Protein 5E7H (pdb70)

Structure (mmCIF, N/CA/C/O backbone):
data_5E7H
#
_entry.id   5E7H
#
_cell.length_a   87.090
_cell.length_b   87.090
_cell.length_c   201.560
_cell.angle_alpha   90.00
_cell.angle_beta   90.00
_cell.angle_gamma   120.00
#
_symmetry.space_group_name_H-M   'P 61 2 2'
#
loop_
_entity.id
_entity.type
_entity.pdbx_description
1 polymer 'IPT/TIG domain-containing protein BACOVA_02650'
2 non-polymer 'FORMIC ACID'
3 non-polymer 'ACETATE ION'
4 non-polymer 'SODIUM ION'
5 water water
#
loop_
_atom_site.group_PDB
_atom_site.id
_atom_site.type_symbol
_atom_site.label_atom_id
_atom_site.label_alt_id
_atom_site.label_comp_id
_atom_site.label_asym_id
_atom_site.label_entity_id
_atom_site.label_seq_id
_atom_site.pdbx_PDB_ins_code
_atom_site.Cartn_x
_atom_site.Cartn_y
_atom_site.Cartn_z
_atom_site.occupancy
_atom_site.B_iso_or_equiv
_atom_site.auth_seq_id
_atom_site.auth_comp_id
_atom_site.auth_asym_id
_atom_site.auth_atom_id
_atom_site.pdbx_PDB_model_num
ATOM 1 N N . PRO A 1 1 ? -19.390 21.894 -26.948 1.00 57.25 230 PRO A N 1
ATOM 2 C CA . PRO A 1 1 ? -18.584 21.728 -25.731 1.00 54.11 230 PRO A CA 1
ATOM 3 C C . PRO A 1 1 ? -18.165 23.069 -25.131 1.00 46.45 230 PRO A C 1
ATOM 4 O O . PRO A 1 1 ? -17.322 23.760 -25.700 1.00 41.85 230 PRO A O 1
ATOM 15 N N . LYS A 1 2 ? -18.766 23.412 -23.993 1.00 46.25 231 LYS A N 1
ATOM 16 C CA . LYS A 1 2 ? -18.534 24.680 -23.307 1.00 48.38 231 LYS A CA 1
ATOM 17 C C . LYS A 1 2 ? -17.089 24.828 -22.841 1.00 39.60 231 LYS A C 1
ATOM 18 O O . LYS A 1 2 ? -16.461 23.843 -22.458 1.00 41.59 231 LYS A O 1
ATOM 37 N N . PRO A 1 3 ? -16.554 26.058 -22.869 1.00 32.53 232 PRO A N 1
ATOM 38 C CA . PRO A 1 3 ? -15.262 26.245 -22.200 1.00 30.02 232 PRO A CA 1
ATOM 39 C C . PRO A 1 3 ? -15.389 26.084 -20.691 1.00 33.62 232 PRO A C 1
ATOM 40 O O . PRO A 1 3 ? -16.446 26.364 -20.129 1.00 35.43 232 PRO A O 1
ATOM 51 N N . VAL A 1 4 ? -14.306 25.640 -20.061 1.00 32.38 233 VAL A N 1
ATOM 52 C CA . VAL A 1 4 ? -14.253 25.411 -18.629 1.00 33.58 233 VAL A CA 1
ATOM 53 C C . VAL A 1 4 ? -12.970 26.043 -18.108 1.00 25.16 233 VAL A C 1
ATOM 54 O O . VAL A 1 4 ? -11.951 25.982 -18.780 1.00 31.88 233 VAL A O 1
ATOM 67 N N . VAL A 1 5 ? -13.025 26.651 -16.925 1.00 25.44 234 VAL A N 1
ATOM 68 C CA . VAL A 1 5 ? -11.831 27.191 -16.278 1.00 25.40 234 VAL A CA 1
ATOM 69 C C . VAL A 1 5 ? -11.511 26.381 -15.033 1.00 28.87 234 VAL A C 1
ATOM 70 O O . VAL A 1 5 ? -12.354 26.267 -14.146 1.00 33.77 234 VAL A O 1
ATOM 83 N N A THR A 1 6 ? -10.305 25.818 -14.997 0.46 26.51 235 THR A N 1
ATOM 84 N N B THR A 1 6 ? -10.307 25.820 -14.952 0.54 27.89 235 THR A N 1
ATOM 85 C CA A THR A 1 6 ? -9.834 25.020 -13.866 0.46 28.58 235 THR A CA 1
ATOM 86 C CA B THR A 1 6 ? -9.930 25.039 -13.771 0.54 27.26 235 THR A CA 1
ATOM 87 C C A THR A 1 6 ? -9.082 25.873 -12.844 0.46 29.65 235 THR A C 1
ATOM 88 C C B THR A 1 6 ? -8.987 25.789 -12.823 0.54 28.86 235 THR A C 1
ATOM 89 O O A THR A 1 6 ? -9.319 25.769 -11.641 0.46 28.71 235 THR A O 1
ATOM 90 O O B THR A 1 6 ? -8.987 25.517 -11.626 0.54 28.28 235 THR A O 1
ATOM 111 N N . ALA A 1 7 ? -8.188 26.725 -13.333 1.00 26.71 236 ALA A N 1
ATOM 112 C CA . ALA A 1 7 ? -7.310 27.511 -12.470 1.00 22.87 236 ALA A CA 1
ATOM 113 C C . ALA A 1 7 ? -6.843 28.788 -13.168 1.00 20.72 236 ALA A C 1
ATOM 114 O O . ALA A 1 7 ? -6.777 28.842 -14.394 1.00 23.12 236 ALA A O 1
ATOM 121 N N . VAL A 1 8 ? -6.558 29.809 -12.372 1.00 20.19 237 VAL A N 1
ATOM 122 C CA . VAL A 1 8 ? -5.964 31.053 -12.848 1.00 19.18 237 VAL A CA 1
ATOM 123 C C . VAL A 1 8 ? -4.675 31.268 -12.061 1.00 19.08 237 VAL A C 1
ATOM 124 O O . VAL A 1 8 ? -4.624 31.008 -10.857 1.00 19.16 237 VAL A O 1
ATOM 137 N N . SER A 1 9 ? -3.628 31.730 -12.744 1.00 16.77 238 SER A N 1
ATOM 138 C CA . SER A 1 9 ? -2.299 31.815 -12.145 1.00 15.97 238 SER A CA 1
ATOM 139 C 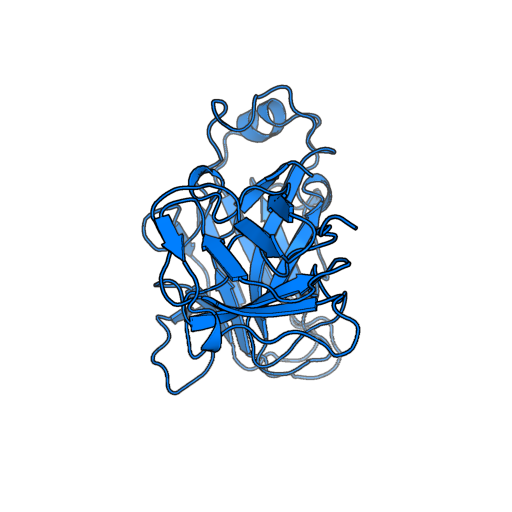C . SER A 1 9 ? -2.236 32.710 -10.910 1.00 16.18 238 SER A C 1
ATOM 140 O O . SER A 1 9 ? -1.474 32.435 -9.958 1.00 16.22 238 SER A O 1
ATOM 148 N N . SER A 1 10 ? -3.033 33.775 -10.882 1.00 15.52 239 SER A N 1
ATOM 149 C CA . SER A 1 10 ? -3.072 34.675 -9.736 1.00 14.89 239 SER A CA 1
ATOM 150 C C . SER A 1 10 ? -4.391 35.429 -9.692 1.00 16.09 239 SER A C 1
ATOM 151 O O . SER A 1 10 ? -5.007 35.632 -10.738 1.00 17.92 239 SER A O 1
ATOM 159 N N . THR A 1 11 ? -4.818 35.812 -8.495 1.00 16.51 240 THR A N 1
ATOM 160 C CA . THR A 1 11 ? -5.962 36.720 -8.342 1.00 16.06 240 THR A CA 1
ATOM 161 C C . THR A 1 11 ? -5.543 38.188 -8.465 1.00 15.57 240 THR A C 1
ATOM 162 O O . THR A 1 11 ? -6.392 39.057 -8.575 1.00 16.36 240 THR A O 1
ATOM 173 N N . MET A 1 12 ? -4.243 38.488 -8.444 1.00 14.12 241 MET A N 1
ATOM 174 C CA . MET A 1 12 ? -3.804 39.882 -8.529 1.00 14.72 241 MET A CA 1
ATOM 175 C C . MET A 1 12 ? -2.450 39.949 -9.220 1.00 15.11 241 MET A C 1
ATOM 176 O O . MET A 1 12 ? -1.462 40.410 -8.648 1.00 17.16 241 MET A O 1
ATOM 190 N N . PRO A 1 13 ? -2.418 39.498 -10.472 1.00 13.99 242 PRO A N 1
ATOM 191 C CA . PRO A 1 13 ? -1.159 39.547 -11.224 1.00 15.14 242 PRO A CA 1
ATOM 192 C C . PRO A 1 13 ? -0.699 40.971 -11.420 1.00 16.94 242 PRO A C 1
ATOM 193 O O . PRO A 1 13 ? -1.496 41.876 -11.658 1.00 16.71 242 PRO A O 1
ATOM 204 N N . VAL A 1 14 ? 0.615 41.162 -11.334 1.00 16.20 243 VAL A N 1
ATOM 205 C CA . VAL A 1 14 ? 1.213 42.469 -11.583 1.00 16.37 243 VAL A CA 1
ATOM 206 C C . VAL A 1 14 ? 0.955 42.936 -13.016 1.00 15.64 243 VAL A C 1
ATOM 207 O O . VAL A 1 14 ? 1.033 42.152 -13.983 1.00 16.08 243 VAL A O 1
ATOM 220 N N . VAL A 1 15 ? 0.647 44.223 -13.186 1.00 16.43 244 VAL A N 1
ATOM 221 C CA . VAL A 1 15 ? 0.476 44.773 -14.514 1.00 16.82 244 VAL A CA 1
ATOM 222 C C . VAL A 1 15 ? 1.780 44.621 -15.320 1.00 16.64 244 VAL A C 1
ATOM 223 O O . VAL A 1 15 ? 2.861 44.982 -14.848 1.00 18.27 244 VAL A O 1
ATOM 236 N N . GLY A 1 16 ? 1.677 44.051 -16.510 1.00 15.79 245 GLY A N 1
ATOM 237 C CA . GLY A 1 16 ? 2.849 43.812 -17.334 1.00 16.12 245 GLY A CA 1
ATOM 238 C C . GLY A 1 16 ? 3.387 42.406 -17.212 1.00 15.91 245 GLY A C 1
ATOM 239 O O . GLY A 1 16 ? 4.367 42.066 -17.870 1.00 17.07 245 GLY A O 1
ATOM 243 N N . SER A 1 17 ? 2.768 41.596 -16.364 1.00 17.52 246 SER A N 1
ATOM 244 C CA . SER A 1 17 ? 3.169 40.203 -16.191 1.00 15.51 246 SER A CA 1
ATOM 245 C C . SER A 1 17 ? 2.168 39.277 -16.870 1.00 17.97 246 SER A C 1
ATOM 246 O O . SER A 1 17 ? 1.088 39.700 -17.300 1.00 17.92 246 SER A O 1
ATOM 254 N N . THR A 1 18 ? 2.550 38.008 -17.006 1.00 16.98 247 THR A N 1
ATOM 255 C CA . THR A 1 18 ? 1.743 37.030 -17.727 1.00 17.41 247 THR A CA 1
ATOM 256 C C . THR A 1 18 ? 0.699 36.425 -16.808 1.00 18.38 247 THR A C 1
ATOM 257 O O . THR A 1 18 ? 1.002 36.035 -15.676 1.00 20.03 247 THR A O 1
ATOM 268 N N . VAL A 1 19 ? -0.520 36.370 -17.313 1.00 16.75 248 VAL A N 1
ATOM 269 C CA . VAL A 1 19 ? -1.635 35.678 -16.674 1.00 17.41 248 VAL A CA 1
ATOM 270 C C . VAL A 1 19 ? -1.868 34.393 -17.442 1.00 18.39 248 VAL A C 1
ATOM 271 O O . VAL A 1 19 ? -1.922 34.418 -18.662 1.00 20.00 248 VAL A O 1
ATOM 284 N N . THR A 1 20 ? -1.996 33.283 -16.721 1.00 16.73 249 THR A N 1
ATOM 285 C CA . THR A 1 20 ? -2.228 31.985 -17.344 1.00 17.52 249 THR A CA 1
ATOM 286 C C . THR A 1 20 ? -3.507 31.396 -16.781 1.00 18.41 249 THR A C 1
ATOM 287 O O . THR A 1 20 ? -3.729 31.442 -15.578 1.00 20.12 249 THR A O 1
ATOM 298 N N . ILE A 1 21 ? -4.346 30.879 -17.664 1.00 19.79 250 ILE A N 1
ATOM 299 C CA . ILE A 1 21 ? -5.613 30.261 -17.291 1.00 20.23 250 ILE A CA 1
ATOM 300 C C . ILE A 1 21 ? -5.623 28.845 -17.826 1.00 21.91 250 ILE A C 1
ATOM 301 O O . ILE A 1 21 ? -5.439 28.637 -19.001 1.00 23.79 250 ILE A O 1
ATOM 317 N N . THR A 1 22 ? -5.838 27.871 -16.948 1.00 22.16 251 THR A N 1
ATOM 318 C CA . THR A 1 22 ? -5.967 26.482 -17.395 1.00 23.86 251 THR A CA 1
ATOM 319 C C . THR A 1 22 ? -7.431 26.066 -17.398 1.00 24.27 251 THR A C 1
ATOM 320 O O . THR A 1 22 ? -8.250 26.595 -16.643 1.00 25.94 251 THR A O 1
ATOM 331 N N . GLY A 1 23 ? -7.757 25.104 -18.242 1.00 27.59 252 GLY A N 1
ATOM 332 C CA . GLY A 1 23 ? -9.128 24.666 -18.359 1.00 30.96 252 GLY A CA 1
ATOM 333 C C . GLY A 1 23 ? -9.279 23.720 -19.514 1.00 31.04 252 GLY A C 1
ATOM 334 O O . GLY A 1 23 ? -8.365 22.967 -19.830 1.00 32.83 252 GLY A O 1
ATOM 338 N N . GLN A 1 24 ? -10.435 23.782 -20.157 1.00 29.39 253 GLN A N 1
ATOM 339 C CA . GLN A 1 24 ? -10.735 22.876 -21.252 1.00 29.53 253 GLN A CA 1
ATOM 340 C C . GLN A 1 24 ? -11.560 23.580 -22.312 1.00 31.48 253 GLN A C 1
ATOM 341 O O . GLN A 1 24 ? -12.342 24.476 -22.001 1.00 31.94 253 GLN A O 1
ATOM 355 N N . ASN A 1 25 ? -11.378 23.148 -23.559 1.00 33.49 254 ASN A N 1
ATOM 356 C CA . ASN A 1 25 ? -12.191 23.605 -24.687 1.00 35.47 254 ASN A CA 1
ATOM 357 C C . ASN A 1 25 ? -12.031 25.089 -25.008 1.00 36.99 254 ASN A C 1
ATOM 358 O O . ASN A 1 25 ? -13.005 25.750 -25.371 1.00 33.77 254 ASN A O 1
ATOM 369 N N . PHE A 1 26 ? -10.812 25.606 -24.861 1.00 35.19 255 PHE A N 1
ATOM 370 C CA . PHE A 1 26 ? -10.511 26.980 -25.241 1.00 35.19 255 PHE A CA 1
ATOM 371 C C . PHE A 1 26 ? -10.319 27.032 -26.764 1.00 34.95 255 PHE A C 1
ATOM 372 O O . PHE A 1 26 ? -9.244 27.348 -27.274 1.00 38.33 255 PHE A O 1
ATOM 389 N N . ILE A 1 27 ? -11.392 26.711 -27.474 1.00 35.10 256 ILE A N 1
ATOM 390 C CA . ILE A 1 27 ? -11.360 26.567 -28.930 1.00 35.66 256 ILE A CA 1
ATOM 391 C C . ILE A 1 27 ? -11.857 27.846 -29.592 1.00 34.17 256 ILE A C 1
ATOM 392 O O . ILE A 1 27 ? -12.978 28.284 -29.350 1.00 42.11 256 ILE A O 1
ATOM 408 N N . GLU A 1 28 ? -11.009 28.437 -30.428 1.00 34.15 257 GLU A N 1
ATOM 409 C CA . GLU A 1 28 ? -11.324 29.687 -31.117 1.00 39.23 257 GLU A CA 1
ATOM 410 C C . GLU A 1 28 ? -11.796 30.737 -30.123 1.00 37.85 257 GLU A C 1
ATOM 411 O O . GLU A 1 28 ? -12.911 31.243 -30.215 1.00 36.50 257 GLU A O 1
ATOM 423 N N . VAL A 1 29 ? -10.930 31.054 -29.167 1.00 35.52 258 VAL A N 1
ATOM 424 C CA . VAL A 1 29 ? -11.226 32.079 -28.175 1.00 30.05 258 VAL A CA 1
ATOM 425 C C . VAL A 1 29 ? -11.442 33.402 -28.889 1.00 37.73 258 VAL A C 1
ATOM 426 O O . VAL A 1 29 ? -10.580 33.851 -29.646 1.00 36.76 258 VAL A O 1
ATOM 439 N N . SER A 1 30 ? -12.605 34.003 -28.667 1.00 33.38 259 SER A N 1
ATOM 440 C CA . SER A 1 30 ? -12.990 35.216 -29.377 1.00 38.91 259 SER A CA 1
ATOM 441 C C . SER A 1 30 ? -13.031 36.422 -28.452 1.00 36.15 259 SER A C 1
ATOM 442 O O . SER A 1 30 ? -13.113 37.557 -28.906 1.00 35.85 259 SER A O 1
ATOM 450 N N . ARG A 1 31 ? -12.960 36.183 -27.147 1.00 30.47 260 ARG A N 1
ATOM 451 C CA . ARG A 1 31 ? -12.969 37.283 -26.203 1.00 29.24 260 ARG A CA 1
ATOM 452 C C . ARG A 1 31 ? -12.454 36.839 -24.851 1.00 26.78 260 ARG A C 1
ATOM 453 O O . ARG A 1 31 ? -12.818 35.771 -24.376 1.00 28.90 260 ARG A O 1
ATOM 474 N N . VAL A 1 32 ? -11.607 37.668 -24.251 1.00 25.83 261 VAL A N 1
ATOM 475 C CA . VAL A 1 32 ? -11.259 37.534 -22.838 1.00 25.44 261 VAL A CA 1
ATOM 476 C C . VAL A 1 32 ? -11.491 38.889 -22.176 1.00 28.48 261 VAL A C 1
ATOM 477 O O . VAL A 1 32 ? -10.780 39.858 -22.455 1.00 27.98 261 VAL A O 1
ATOM 490 N N . ASN A 1 33 ? -12.510 38.953 -21.320 1.00 25.22 262 ASN A N 1
ATOM 491 C CA . ASN A 1 33 ? -12.883 40.193 -20.656 1.00 23.10 262 ASN A CA 1
ATOM 492 C C . ASN A 1 33 ? -12.408 40.189 -19.216 1.00 23.86 262 ASN A C 1
ATOM 493 O O . ASN A 1 33 ? -12.619 39.222 -18.494 1.00 21.92 262 ASN A O 1
ATOM 504 N N . ILE A 1 34 ? -11.759 41.278 -18.821 1.00 20.19 263 ILE A N 1
ATOM 505 C CA . ILE A 1 34 ? -11.263 41.462 -17.473 1.00 18.57 263 ILE A CA 1
ATOM 506 C C . ILE A 1 34 ? -12.176 42.355 -16.641 1.00 19.94 263 ILE A C 1
ATOM 507 O O . ILE A 1 34 ? -12.245 43.566 -16.871 1.00 19.50 263 ILE A O 1
ATOM 523 N N . ASN A 1 35 ? -12.927 41.730 -15.731 1.00 19.76 264 ASN A N 1
ATOM 524 C CA . ASN A 1 35 ? -13.724 42.423 -14.714 1.00 20.02 264 ASN A CA 1
ATOM 525 C C . ASN A 1 35 ? -14.735 43.402 -15.284 1.00 21.07 264 ASN A C 1
ATOM 526 O O . ASN A 1 35 ? -15.118 44.351 -14.606 1.00 21.82 264 ASN A O 1
ATOM 537 N N . GLY A 1 36 ? -15.195 43.123 -16.504 1.00 21.08 265 GLY A N 1
ATOM 538 C CA . GLY A 1 36 ? -16.117 43.984 -17.241 1.00 24.30 265 GLY A CA 1
ATOM 539 C C . GLY A 1 36 ? -15.594 45.414 -17.445 1.00 30.20 265 GLY A C 1
ATOM 540 O O . GLY A 1 36 ? -16.374 46.358 -17.610 1.00 30.44 265 GLY A O 1
ATOM 543 N N . GLU A 1 37 ? -14.273 45.560 -17.489 1.00 22.92 266 GLU A N 1
ATOM 544 C CA . GLU A 1 37 ? -13.653 46.869 -17.701 1.00 24.00 266 GLU A CA 1
ATOM 545 C C . GLU A 1 37 ? -12.922 46.982 -19.027 1.00 24.52 266 GLU A C 1
ATOM 546 O O . GLU A 1 37 ? -12.976 48.026 -19.668 1.00 27.30 266 GLU A O 1
ATOM 558 N N . PHE A 1 38 ? -12.229 45.924 -19.424 1.00 21.13 267 PHE A N 1
ATOM 559 C CA . PHE A 1 38 ? -11.523 45.927 -20.709 1.00 22.45 267 PHE A CA 1
ATOM 560 C C . PHE A 1 38 ? -11.319 44.511 -21.227 1.00 24.48 267 PHE A C 1
ATOM 561 O O . PHE A 1 38 ? -11.338 43.561 -20.451 1.00 23.48 267 PHE A O 1
ATOM 578 N N . ASP A 1 39 ? -11.092 44.393 -22.538 1.00 26.72 268 ASP A N 1
ATOM 579 C CA . ASP A 1 39 ? -10.845 43.110 -23.199 1.00 25.48 268 ASP A CA 1
ATOM 580 C C . ASP A 1 39 ? -9.363 42.961 -23.509 1.00 31.07 268 ASP A C 1
ATOM 581 O O . ASP A 1 39 ? -8.662 43.952 -23.731 1.00 34.16 268 ASP A O 1
ATOM 590 N N . ILE A 1 40 ? -8.896 41.720 -23.541 1.00 24.32 269 ILE A N 1
ATOM 591 C CA . ILE A 1 40 ? -7.568 41.409 -24.049 1.00 26.84 269 ILE A CA 1
ATOM 592 C C . ILE A 1 40 ? -7.683 41.243 -25.563 1.00 27.42 269 ILE A C 1
ATOM 593 O O . ILE A 1 40 ? -8.497 40.451 -26.020 1.00 33.11 269 ILE A O 1
ATOM 609 N N . PRO A 1 41 ? -6.890 41.999 -26.343 1.00 36.02 270 PRO A N 1
ATOM 610 C CA . PRO A 1 41 ? -6.884 41.810 -27.801 1.00 45.51 270 PRO A CA 1
ATOM 611 C C . PRO A 1 41 ? -6.684 40.342 -28.172 1.00 29.89 270 PRO A C 1
ATOM 612 O O . PRO A 1 41 ? -5.737 39.744 -27.668 1.00 30.43 270 PRO A O 1
ATOM 623 N N . VAL A 1 42 ? -7.541 39.786 -29.024 1.00 34.94 271 VAL A N 1
ATOM 624 C CA . VAL A 1 42 ? -7.481 38.360 -29.335 1.00 41.60 271 VAL A CA 1
ATOM 625 C C . VAL A 1 42 ? -6.110 37.986 -29.882 1.00 37.07 271 VAL A C 1
ATOM 626 O O . VAL A 1 42 ? -5.593 36.905 -29.606 1.00 33.84 271 VAL A O 1
ATOM 639 N N . GLY A 1 43 ? -5.509 38.902 -30.630 1.00 38.79 272 GLY A N 1
ATOM 640 C CA . GLY A 1 43 ? -4.186 38.684 -31.177 1.00 40.50 272 GLY A CA 1
ATOM 641 C C . GLY A 1 43 ? -3.084 38.565 -30.142 1.00 32.88 272 GLY A C 1
ATOM 642 O O . GLY A 1 43 ? -1.993 38.088 -30.450 1.00 34.24 272 GLY A O 1
ATOM 646 N N . ASP A 1 44 ? -3.364 38.991 -28.907 1.00 29.13 273 ASP A N 1
ATOM 647 C CA . ASP A 1 44 ? -2.384 38.945 -27.827 1.00 26.24 273 ASP A CA 1
ATOM 648 C C . ASP A 1 44 ? -2.648 37.778 -26.871 1.00 26.65 273 ASP A C 1
ATOM 649 O O . ASP A 1 44 ? -1.997 37.652 -25.841 1.00 29.99 273 ASP A O 1
ATOM 658 N N . ILE A 1 45 ? -3.610 36.936 -27.224 1.00 27.04 274 ILE A N 1
ATOM 659 C CA . ILE A 1 45 ? -3.907 35.744 -26.434 1.00 26.45 274 ILE A CA 1
ATOM 660 C C . ILE A 1 45 ? -3.225 34.545 -27.063 1.00 30.30 274 ILE A C 1
ATOM 661 O O . ILE A 1 45 ? -3.372 34.310 -28.263 1.00 32.79 274 ILE A O 1
ATOM 677 N N . THR A 1 46 ? -2.492 33.787 -26.255 1.00 26.10 275 THR A N 1
ATOM 678 C CA . THR A 1 46 ? -1.843 32.563 -26.722 1.00 28.75 275 THR A CA 1
ATOM 679 C C . THR A 1 46 ? -2.621 31.360 -26.217 1.00 34.95 275 THR A C 1
ATOM 680 O O . THR A 1 46 ? -2.912 31.277 -25.030 1.00 31.44 275 THR A O 1
ATOM 691 N N . THR A 1 47 ? -2.967 30.442 -27.120 1.00 34.79 276 THR A N 1
ATOM 692 C CA . THR A 1 47 ? -3.692 29.230 -26.758 1.00 40.89 276 THR A CA 1
ATOM 693 C C . THR A 1 47 ? -2.852 27.986 -27.033 1.00 44.01 276 THR A C 1
ATOM 694 O O . THR A 1 47 ? -2.230 27.872 -28.088 1.00 43.97 276 THR A O 1
ATOM 705 N N . SER A 1 48 ? -2.834 27.059 -26.078 1.00 39.31 277 SER A N 1
ATOM 706 C CA . SER A 1 48 ? -2.056 25.833 -26.221 1.00 43.60 277 SER A CA 1
ATOM 707 C C . SER A 1 48 ? -2.648 24.926 -27.299 1.00 40.83 277 SER A C 1
ATOM 708 O O . SER A 1 48 ? -3.824 25.053 -27.655 1.00 35.61 277 SER A O 1
ATOM 716 N N . ASN A 1 49 ? -1.822 24.003 -27.794 1.00 49.74 278 ASN A N 1
ATOM 717 C CA . ASN A 1 49 ? -2.211 23.071 -28.853 1.00 60.61 278 ASN A CA 1
ATOM 718 C C . ASN A 1 49 ? -3.503 22.319 -28.566 1.00 57.11 278 ASN A C 1
ATOM 719 O O . ASN A 1 49 ? -4.300 22.058 -29.472 1.00 56.85 278 ASN A O 1
ATOM 730 N N . THR A 1 50 ? -3.688 21.960 -27.301 1.00 47.22 279 THR A N 1
ATOM 731 C CA . THR A 1 50 ? -4.800 21.118 -26.879 1.00 49.14 279 THR A CA 1
ATOM 732 C C . THR A 1 50 ? -5.964 21.921 -26.288 1.00 45.58 279 THR A C 1
ATOM 733 O O . THR A 1 50 ? -6.900 21.349 -25.733 1.00 41.02 279 THR A O 1
ATOM 744 N N . PHE A 1 51 ? -5.897 23.244 -26.410 1.00 36.94 280 PHE A N 1
ATOM 745 C CA . PHE A 1 51 ? -6.995 24.123 -26.011 1.00 36.55 280 PHE A CA 1
ATOM 746 C C . PHE A 1 51 ? -7.292 24.051 -24.519 1.00 39.25 280 PHE A C 1
ATOM 747 O O . PHE A 1 51 ? -8.425 24.294 -24.102 1.00 43.62 280 PHE A O 1
ATOM 764 N N . ASP A 1 52 ? -6.280 23.726 -23.723 1.00 35.84 281 ASP A N 1
ATOM 765 C CA . ASP A 1 52 ? -6.459 23.590 -22.279 1.00 32.16 281 ASP A CA 1
ATOM 766 C C . ASP A 1 52 ? -5.759 24.695 -21.492 1.00 29.92 281 ASP A C 1
ATOM 767 O O . ASP A 1 52 ? -5.720 24.657 -20.272 1.00 30.88 281 ASP A O 1
ATOM 776 N N . GLU A 1 53 ? -5.210 25.677 -22.196 1.00 28.44 282 GLU A N 1
ATOM 777 C CA . GLU A 1 53 ? -4.536 26.781 -21.535 1.00 29.88 282 GLU A CA 1
ATOM 778 C C . GLU A 1 53 ? -4.529 28.025 -22.411 1.00 27.50 282 GLU A C 1
ATOM 779 O O . GLU A 1 53 ? -4.351 27.941 -23.624 1.00 30.80 282 GLU A O 1
ATOM 791 N N . ILE A 1 54 ? -4.749 29.181 -21.793 1.00 25.97 283 ILE A N 1
ATOM 792 C CA . ILE A 1 54 ? -4.502 30.433 -22.481 1.00 28.30 283 ILE A CA 1
ATOM 793 C C . ILE A 1 54 ? -3.653 31.330 -21.590 1.00 23.69 283 ILE A C 1
ATOM 794 O O . ILE A 1 54 ? -3.653 31.221 -20.349 1.00 24.31 283 ILE A O 1
ATOM 810 N N . SER A 1 55 ? -2.899 32.209 -22.236 1.00 23.60 284 SER A N 1
ATOM 811 C CA . SER A 1 55 ? -2.120 33.190 -21.505 1.00 19.28 284 SER A CA 1
ATOM 812 C C . SER A 1 55 ? -2.045 34.509 -22.244 1.00 20.67 284 SER A C 1
ATOM 813 O O . SER A 1 55 ? -2.228 34.569 -23.452 1.00 22.73 284 SER A O 1
ATOM 821 N N . PHE A 1 56 ? -1.771 35.562 -21.483 1.00 21.01 285 PHE A N 1
ATOM 822 C CA . PHE A 1 56 ? -1.684 36.912 -22.020 1.00 21.67 285 PHE A CA 1
ATOM 823 C C . PHE A 1 56 ? -1.040 37.786 -20.973 1.00 18.42 285 PHE A C 1
ATOM 824 O O . PHE A 1 56 ? -1.076 37.469 -19.780 1.00 18.46 285 PHE A O 1
ATOM 841 N N . VAL A 1 57 ? -0.476 38.899 -21.421 1.00 18.28 286 VAL A N 1
ATOM 842 C CA . VAL A 1 57 ? 0.065 39.893 -20.526 1.00 15.72 286 VAL A CA 1
ATOM 843 C C . VAL A 1 57 ? -1.048 40.830 -20.050 1.00 17.19 286 VAL A C 1
ATOM 844 O O . VAL A 1 57 ? -1.839 41.291 -20.885 1.00 20.08 286 VAL A O 1
ATOM 857 N N . LEU A 1 58 ? -1.118 41.098 -18.743 1.00 17.26 287 LEU A N 1
ATOM 858 C CA . LEU A 1 58 ? -2.121 42.012 -18.192 1.00 16.56 287 LEU A CA 1
ATOM 859 C C . LEU A 1 58 ? -1.727 43.457 -18.586 1.00 18.81 287 LEU A C 1
ATOM 860 O O . LEU A 1 58 ? -0.694 43.944 -18.131 1.00 19.34 287 LEU A O 1
ATOM 876 N N . PRO A 1 59 ? -2.531 44.138 -19.418 1.00 16.99 288 PRO A N 1
ATOM 877 C CA . PRO A 1 59 ? -2.072 45.434 -19.934 1.00 21.31 288 PRO A CA 1
ATOM 878 C C . PRO A 1 59 ? -2.287 46.628 -18.999 1.00 27.53 288 PRO A C 1
ATOM 879 O O . PRO A 1 59 ? -1.633 47.665 -19.167 1.00 29.41 288 PRO A O 1
ATOM 890 N N . GLN A 1 60 ? -3.185 46.483 -18.033 1.00 20.28 289 GLN A N 1
ATOM 891 C CA . GLN A 1 60 ? -3.519 47.557 -17.105 1.00 20.14 289 GLN A CA 1
ATOM 892 C C . GLN A 1 60 ? -4.237 46.924 -15.918 1.00 18.83 289 GLN A C 1
ATOM 893 O O . GLN A 1 60 ? -4.713 45.796 -16.031 1.00 17.92 289 GLN A O 1
ATOM 907 N N . ALA A 1 61 ? -4.288 47.632 -14.793 1.00 18.62 290 ALA A N 1
ATOM 908 C CA . ALA A 1 61 ? -4.986 47.135 -13.600 1.00 18.02 290 ALA A CA 1
ATOM 909 C C . ALA A 1 61 ? -6.478 47.423 -13.681 1.00 18.45 290 ALA A C 1
ATOM 910 O O . ALA A 1 61 ? -6.876 48.549 -13.952 1.00 21.60 290 ALA A O 1
ATOM 917 N N . PRO A 1 62 ? -7.315 46.412 -13.412 1.00 17.39 291 PRO A N 1
ATOM 918 C CA . PRO A 1 62 ? -8.721 46.709 -13.108 1.00 20.22 291 PRO A CA 1
ATOM 919 C C . PRO A 1 62 ? -8.849 47.687 -11.941 1.00 17.19 291 PRO A C 1
ATOM 920 O O . PRO A 1 62 ? -8.056 47.607 -11.009 1.00 19.48 291 PRO A O 1
ATOM 931 N N . THR A 1 63 ? -9.853 48.564 -11.988 1.00 21.08 292 THR A N 1
ATOM 932 C CA . THR A 1 63 ? -10.096 49.520 -10.920 1.00 22.83 292 THR A CA 1
ATOM 933 C C . THR A 1 63 ? -11.040 48.941 -9.867 1.00 19.96 292 THR A C 1
ATOM 934 O O . THR A 1 63 ? -11.148 49.497 -8.777 1.00 21.72 292 THR A O 1
ATOM 945 N N . GLN A 1 64 ? -11.701 47.825 -10.188 1.00 17.53 293 GLN A N 1
ATOM 946 C CA . GLN A 1 64 ? -12.649 47.169 -9.280 1.00 17.39 293 GLN A CA 1
ATOM 947 C C . GLN A 1 64 ? -12.455 45.672 -9.363 1.00 20.39 293 GLN A C 1
ATOM 948 O O . GLN A 1 64 ? -11.913 45.163 -10.347 1.00 18.29 293 GLN A O 1
ATOM 962 N N . SER A 1 65 ? -12.905 44.964 -8.336 1.00 16.53 294 SER A N 1
ATOM 963 C CA . SER A 1 65 ? -12.937 43.515 -8.357 1.00 15.42 294 SER A CA 1
ATOM 964 C C . SER A 1 65 ? -13.956 43.027 -9.401 1.00 15.27 294 SER A C 1
ATOM 965 O O . SER A 1 65 ? -14.787 43.782 -9.887 1.00 18.34 294 SER A O 1
ATOM 973 N N . GLY A 1 66 ? -13.858 41.752 -9.760 1.00 15.40 295 GLY A N 1
ATOM 974 C CA . GLY A 1 66 ? -14.714 41.181 -10.785 1.00 16.44 295 GLY A CA 1
ATOM 975 C C . GLY A 1 66 ? -14.261 39.782 -11.132 1.00 15.71 295 GLY A C 1
ATOM 976 O O . GLY A 1 66 ? -13.629 39.113 -10.321 1.00 16.61 295 GLY A O 1
ATOM 980 N N . HIS A 1 67 ? -14.611 39.334 -12.339 1.00 18.74 296 HIS A N 1
ATOM 981 C CA . HIS A 1 67 ? -14.201 38.026 -12.819 1.00 18.11 296 HIS A CA 1
ATOM 982 C C . HIS A 1 67 ? -13.685 38.121 -14.240 1.00 19.41 296 HIS A C 1
ATOM 983 O O . HIS A 1 67 ? -14.015 39.058 -14.962 1.00 21.13 296 HIS A O 1
ATOM 997 N N . ILE A 1 68 ? -12.878 37.144 -14.628 1.00 19.37 297 ILE A N 1
ATOM 998 C CA . ILE A 1 68 ? -12.484 36.994 -16.024 1.00 19.04 297 ILE A CA 1
ATOM 999 C C . ILE A 1 68 ? -13.504 36.148 -16.770 1.00 20.58 297 ILE A C 1
ATOM 1000 O O . ILE A 1 68 ? -13.911 35.087 -16.293 1.00 24.09 297 ILE A O 1
ATOM 1016 N N . SER A 1 69 ? -13.953 36.642 -17.923 1.00 20.65 298 SER A N 1
ATOM 1017 C CA . SER A 1 69 ? -14.870 35.903 -18.803 1.00 23.65 298 SER A CA 1
ATOM 1018 C C . SER A 1 69 ? -14.150 35.506 -20.084 1.00 25.24 298 SER A C 1
ATOM 1019 O O . SER A 1 69 ? -13.555 36.354 -20.747 1.00 27.50 298 SER A O 1
ATOM 1027 N N . VAL A 1 70 ? -14.230 34.226 -20.431 1.00 25.57 299 VAL A N 1
ATOM 1028 C CA . VAL A 1 70 ? -13.622 33.693 -21.646 1.00 23.85 299 VAL A CA 1
ATOM 1029 C C . VAL A 1 70 ? -14.716 33.213 -22.588 1.00 25.48 299 VAL A C 1
ATOM 1030 O O . VAL A 1 70 ? -15.536 32.378 -22.214 1.00 28.90 299 VAL A O 1
ATOM 1043 N N . THR A 1 71 ? -14.741 33.761 -23.800 1.00 26.83 300 THR A N 1
ATOM 1044 C CA . THR A 1 71 ? -15.676 33.297 -24.822 1.00 33.34 300 THR A CA 1
ATOM 1045 C C . THR A 1 71 ? -14.933 32.430 -25.825 1.00 30.48 300 THR A C 1
ATOM 1046 O O . THR A 1 71 ? -13.909 32.836 -26.368 1.00 30.64 300 THR A O 1
ATOM 1057 N N . ALA A 1 72 ? -15.451 31.226 -26.042 1.00 35.04 301 ALA A N 1
ATOM 1058 C CA . ALA A 1 72 ? -14.898 30.294 -27.013 1.00 34.54 301 ALA A CA 1
ATOM 1059 C C . ALA A 1 72 ? -16.039 29.844 -27.908 1.00 35.40 301 ALA A C 1
ATOM 1060 O O . ALA A 1 72 ? -17.173 30.279 -27.726 1.00 34.82 301 ALA A O 1
ATOM 1067 N N . ILE A 1 73 ? -15.744 28.977 -28.863 1.00 40.48 302 ILE A N 1
ATOM 1068 C CA . ILE A 1 73 ? -16.764 28.563 -29.828 1.00 41.78 302 ILE A CA 1
ATOM 1069 C C . ILE A 1 73 ? -17.950 27.891 -29.128 1.00 46.06 302 ILE A C 1
ATOM 1070 O O . ILE A 1 73 ? -19.096 28.013 -29.566 1.00 47.25 302 ILE A O 1
ATOM 1086 N N . GLY A 1 74 ? -17.666 27.201 -28.029 1.00 38.94 303 GLY A N 1
ATOM 1087 C CA . GLY A 1 74 ? -18.685 26.489 -27.283 1.00 37.82 303 GLY A CA 1
ATOM 1088 C C . GLY A 1 74 ? -19.496 27.356 -26.337 1.00 49.63 303 GLY A C 1
ATOM 1089 O O . GLY A 1 74 ? -20.481 26.889 -25.760 1.00 44.76 303 GLY A O 1
ATOM 1093 N N . GLY A 1 75 ? -19.083 28.610 -26.161 1.00 43.96 304 GLY A N 1
ATOM 1094 C CA . GLY A 1 75 ? -19.794 29.527 -25.286 1.00 35.32 304 GLY A CA 1
ATOM 1095 C C . GLY A 1 75 ? -18.876 30.342 -24.388 1.00 32.07 304 GLY A C 1
ATOM 1096 O O . GLY A 1 75 ? -17.699 30.487 -24.678 1.00 33.57 304 GLY A O 1
ATOM 1100 N N . THR A 1 76 ? -19.439 30.868 -23.304 1.00 31.17 305 THR A N 1
ATOM 1101 C CA . THR A 1 76 ? -18.711 31.752 -22.395 1.00 29.18 305 THR A CA 1
ATOM 1102 C C . THR A 1 76 ? -18.689 31.184 -20.995 1.00 36.36 305 THR A C 1
ATOM 1103 O O . THR A 1 76 ? -19.681 30.632 -20.510 1.00 33.90 305 THR A O 1
ATOM 1114 N N . VAL A 1 77 ? -17.534 31.315 -20.356 1.00 30.23 306 VAL A N 1
ATOM 1115 C CA . VAL A 1 77 ? -17.350 30.864 -18.980 1.00 30.16 306 VAL A CA 1
ATOM 1116 C C . VAL A 1 77 ? -16.655 31.959 -18.183 1.00 29.59 306 VAL A C 1
ATOM 1117 O O . VAL A 1 77 ? -15.802 32.682 -18.699 1.00 27.97 306 VAL A O 1
ATOM 1130 N N . GLU A 1 78 ? -17.045 32.071 -16.918 1.00 27.48 307 GLU A N 1
ATOM 1131 C CA . GLU A 1 78 ? -16.502 33.048 -15.988 1.00 32.24 307 GLU A CA 1
ATOM 1132 C C . GLU A 1 78 ? -15.637 32.338 -14.950 1.00 29.43 307 GLU A C 1
ATOM 1133 O O . GLU A 1 78 ? -16.028 31.297 -14.433 1.00 28.48 307 GLU A O 1
ATOM 1145 N N . SER A 1 79 ? -14.467 32.888 -14.654 1.00 23.60 308 SER A N 1
ATOM 1146 C CA . SER A 1 79 ? -13.619 32.361 -13.578 1.00 22.68 308 SER A CA 1
ATOM 1147 C C . SER A 1 79 ? -14.370 32.490 -12.250 1.00 24.45 308 SER A C 1
ATOM 1148 O O . SER A 1 79 ? -15.071 33.468 -12.016 1.00 25.75 308 SER A O 1
ATOM 1156 N N . ALA A 1 80 ? -14.248 31.479 -11.395 1.00 24.23 309 ALA A N 1
ATOM 1157 C CA . ALA A 1 80 ? -14.991 31.442 -10.136 1.00 27.45 309 ALA A CA 1
ATOM 1158 C C . ALA A 1 80 ? -14.398 32.363 -9.069 1.00 24.13 309 ALA A C 1
ATOM 1159 O O . ALA A 1 80 ? -15.148 33.041 -8.353 1.00 23.06 309 ALA A O 1
ATOM 1166 N N . GLU A 1 81 ? -13.070 32.383 -8.960 1.00 21.82 310 GLU A N 1
ATOM 1167 C CA . GLU A 1 81 ? -12.371 33.286 -8.059 1.00 23.60 310 GLU A CA 1
ATOM 1168 C C . GLU A 1 81 ? -12.630 34.737 -8.404 1.00 19.45 310 GLU A C 1
ATOM 1169 O O . GLU A 1 81 ? -12.699 35.087 -9.575 1.00 21.37 310 GLU A O 1
ATOM 1181 N N . ILE A 1 82 ? -12.686 35.594 -7.391 1.00 17.70 311 ILE A N 1
ATOM 1182 C CA . ILE A 1 82 ? -12.724 37.024 -7.638 1.00 16.42 311 ILE A CA 1
ATOM 1183 C C . ILE A 1 82 ? -11.337 37.482 -8.067 1.00 17.78 311 ILE A C 1
ATOM 1184 O O . ILE A 1 82 ? -10.347 37.274 -7.352 1.00 18.10 311 ILE A O 1
ATOM 1200 N N . PHE A 1 83 ? -11.282 38.074 -9.259 1.00 15.24 312 PHE A N 1
ATOM 1201 C CA . PHE A 1 83 ? -10.065 38.644 -9.848 1.00 15.12 312 PHE A CA 1
ATOM 1202 C C . PHE A 1 83 ? -9.870 40.093 -9.395 1.00 15.16 312 PHE A C 1
ATOM 1203 O O . PHE A 1 83 ? -10.819 40.875 -9.384 1.00 15.31 312 PHE A O 1
ATOM 1220 N N . TYR A 1 84 ? -8.638 40.425 -8.990 1.00 14.64 313 TYR A N 1
ATOM 1221 C CA . TYR A 1 84 ? -8.272 41.735 -8.432 1.00 13.95 313 TYR A CA 1
ATOM 1222 C C . TYR A 1 84 ? -9.173 42.077 -7.237 1.00 13.36 313 TYR A C 1
ATOM 1223 O O . TYR A 1 84 ? -9.919 43.066 -7.236 1.00 14.98 313 TYR A O 1
ATOM 1241 N N . PRO A 1 85 ? -9.096 41.226 -6.199 1.00 14.34 314 PRO A N 1
ATOM 1242 C CA . PRO A 1 85 ? -9.876 41.450 -4.975 1.00 15.58 314 PRO A CA 1
ATOM 1243 C C . PRO A 1 85 ? -9.256 42.570 -4.149 1.00 16.08 314 PRO A C 1
ATOM 1244 O O . PRO A 1 85 ? -8.653 42.349 -3.094 1.00 14.67 314 PRO A O 1
ATOM 1255 N N . LEU A 1 86 ? -9.394 43.789 -4.654 1.00 15.46 315 LEU A N 1
ATOM 1256 C CA . LEU A 1 86 ? -8.750 44.955 -4.049 1.00 17.23 315 LEU A CA 1
ATOM 1257 C C . LEU A 1 86 ? -9.146 45.139 -2.582 1.00 14.96 315 LEU A C 1
ATOM 1258 O O . LEU A 1 86 ? -8.321 45.568 -1.766 1.00 17.22 315 LEU A O 1
ATOM 1274 N N . GLU A 1 87 ? -10.374 44.742 -2.248 1.00 16.54 316 GLU A N 1
ATOM 1275 C CA . GLU A 1 87 ? -10.928 44.959 -0.928 1.00 17.04 316 GLU A CA 1
ATOM 1276 C C . GLU A 1 87 ? -10.373 43.984 0.110 1.00 16.46 316 GLU A C 1
ATOM 1277 O O . GLU A 1 87 ? -10.596 44.152 1.307 1.00 18.10 316 GLU A O 1
ATOM 1289 N N . ASN A 1 88 ? -9.692 42.945 -0.358 1.00 13.69 317 ASN A N 1
ATOM 1290 C CA . ASN A 1 88 ? -9.094 41.916 0.481 1.00 11.69 317 ASN A CA 1
ATOM 1291 C C . ASN A 1 88 ? -7.610 42.161 0.777 1.00 11.47 317 ASN A C 1
ATOM 1292 O O . ASN A 1 88 ? -7.005 41.424 1.555 1.00 11.96 317 ASN A O 1
ATOM 1303 N N . VAL A 1 89 ? -7.015 43.185 0.165 1.00 13.02 318 VAL A N 1
ATOM 1304 C CA . VAL A 1 89 ? -5.614 43.506 0.389 1.00 11.80 318 VAL A CA 1
ATOM 1305 C C . VAL A 1 89 ? -5.464 44.087 1.790 1.00 12.79 318 VAL A C 1
ATOM 1306 O O . VAL A 1 89 ? -6.215 44.985 2.181 1.00 13.80 318 VAL A O 1
ATOM 1319 N N . ILE A 1 90 ? -4.483 43.561 2.531 1.00 11.03 319 ILE A N 1
ATOM 1320 C CA . ILE A 1 90 ? -4.208 43.996 3.889 1.00 12.08 319 ILE A CA 1
ATOM 1321 C C . ILE A 1 90 ? -2.890 44.784 3.992 1.00 13.12 319 ILE A C 1
ATOM 1322 O O . ILE A 1 90 ? -2.667 45.464 4.984 1.00 12.76 319 ILE A O 1
ATOM 1338 N N . LEU A 1 91 ? -2.033 44.698 2.973 1.00 12.10 320 LEU A N 1
ATOM 1339 C CA . LEU A 1 91 ? -0.729 45.363 3.009 1.00 11.66 320 LEU A CA 1
ATOM 1340 C C . LEU A 1 91 ? -0.176 45.474 1.591 1.00 12.06 320 LEU A C 1
ATOM 1341 O O . LEU A 1 91 ? 0.099 44.450 0.970 1.00 12.43 320 LEU A O 1
ATOM 1357 N N . ASN A 1 92 ? -0.007 46.701 1.099 1.00 12.11 321 ASN A N 1
ATOM 1358 C CA . ASN A 1 92 ? 0.643 46.894 -0.212 1.00 12.48 321 ASN A CA 1
ATOM 1359 C C . ASN A 1 92 ? 1.736 47.964 -0.226 1.00 16.50 321 ASN A C 1
ATOM 1360 O O . ASN A 1 92 ? 2.327 48.187 -1.279 1.00 17.11 321 ASN A O 1
ATOM 1371 N N . TYR A 1 93 ? 2.000 48.577 0.922 1.00 17.07 322 TYR A N 1
ATOM 1372 C CA . TYR A 1 93 ? 3.062 49.588 1.076 1.00 19.33 322 TYR A CA 1
ATOM 1373 C C . TYR A 1 93 ? 2.810 50.827 0.210 1.00 26.07 322 TYR A C 1
ATOM 1374 O O . TYR A 1 93 ? 3.727 51.647 -0.019 1.00 27.14 322 TYR A O 1
ATOM 1392 N N . ASP A 1 94 ? 1.569 50.991 -0.236 1.00 18.27 323 ASP A N 1
ATOM 1393 C CA . ASP A 1 94 ? 1.145 52.177 -0.998 1.00 20.72 323 ASP A CA 1
ATOM 1394 C C . ASP A 1 94 ? -0.194 52.697 -0.540 1.00 30.08 323 ASP A C 1
ATOM 1395 O O . ASP A 1 94 ? -1.082 52.968 -1.343 1.00 34.61 323 ASP A O 1
ATOM 1404 N N . GLY A 1 95 ? -0.337 52.870 0.746 1.00 29.28 324 GLY A N 1
ATOM 1405 C CA . GLY A 1 95 ? -1.615 53.344 1.243 1.00 26.21 324 GLY A CA 1
ATOM 1406 C C . GLY A 1 95 ? -2.512 52.297 1.871 1.00 23.85 324 GLY A C 1
ATOM 1407 O O . GLY A 1 95 ? -3.450 52.690 2.552 1.00 23.49 324 GLY A O 1
ATOM 1411 N N . ILE A 1 96 ? -2.257 51.005 1.661 1.00 16.61 325 ILE A N 1
ATOM 1412 C CA . ILE A 1 96 ? -2.894 50.002 2.522 1.00 14.13 325 ILE A CA 1
ATOM 1413 C C . ILE A 1 96 ? -1.822 49.379 3.415 1.00 17.24 325 ILE A C 1
ATOM 1414 O O . ILE A 1 96 ? -0.919 48.691 2.949 1.00 16.17 325 ILE A O 1
ATOM 1430 N N . GLY A 1 97 ? -1.924 49.637 4.711 1.00 17.50 326 GLY A N 1
ATOM 1431 C CA . GLY A 1 97 ? -0.908 49.170 5.628 1.00 17.53 326 GLY A CA 1
ATOM 1432 C C . GLY A 1 97 ? 0.359 50.001 5.537 1.00 20.62 326 GLY A C 1
ATOM 1433 O O . GLY A 1 97 ? 0.477 50.949 4.735 1.00 22.63 326 GLY A O 1
ATOM 1437 N N . SER A 1 98 ? 1.339 49.663 6.365 1.00 19.30 327 SER A N 1
ATOM 1438 C CA . SER A 1 98 ? 2.598 50.393 6.348 1.00 20.22 327 SER A CA 1
ATOM 1439 C C . SER A 1 98 ? 3.702 49.636 7.056 1.00 20.92 327 SER A C 1
ATOM 1440 O O . SER A 1 98 ? 3.475 48.888 8.001 1.00 24.71 327 SER A O 1
ATOM 1448 N N . HIS A 1 99 ? 4.908 49.853 6.578 1.00 20.80 328 HIS A N 1
ATOM 1449 C CA . HIS A 1 99 ? 6.109 49.400 7.247 1.00 17.85 328 HIS A CA 1
ATOM 1450 C C . HIS A 1 99 ? 6.376 50.217 8.509 1.00 19.63 328 HIS A C 1
ATOM 1451 O O . HIS A 1 99 ? 6.271 51.443 8.487 1.00 21.93 328 HIS A O 1
ATOM 1465 N N . VAL A 1 100 ? 6.707 49.552 9.614 1.00 18.22 329 VAL A N 1
ATOM 1466 C CA . VAL A 1 100 ? 7.081 50.251 10.841 1.00 17.49 329 VAL A CA 1
ATOM 1467 C C . VAL A 1 100 ? 8.597 50.246 11.059 1.00 21.30 329 VAL A C 1
ATOM 1468 O O . VAL A 1 100 ? 9.203 51.304 11.248 1.00 23.19 329 VAL A O 1
ATOM 1481 N N . TRP A 1 101 ? 9.203 49.064 11.047 1.00 18.61 330 TRP A N 1
ATOM 1482 C CA . TRP A 1 101 ? 10.646 48.940 11.292 1.00 19.77 330 TRP A CA 1
ATOM 1483 C C . TRP A 1 101 ? 11.167 47.629 10.702 1.00 17.52 330 TRP A C 1
ATOM 1484 O O . TRP A 1 101 ? 10.401 46.715 10.416 1.00 17.00 330 TRP A O 1
ATOM 1505 N N . GLY A 1 102 ? 12.481 47.580 10.504 1.00 20.63 331 GLY A N 1
ATOM 1506 C CA . GLY A 1 102 ? 13.130 46.401 9.977 1.00 19.64 331 GLY A CA 1
ATOM 1507 C C . GLY A 1 102 ? 14.209 46.737 8.973 1.00 20.66 331 GLY A C 1
ATOM 1508 O O . GLY A 1 102 ? 14.206 47.807 8.350 1.00 23.24 331 GLY A O 1
ATOM 1512 N N . ASP A 1 103 ? 15.161 45.819 8.844 1.00 17.41 332 ASP A N 1
ATOM 1513 C CA . ASP A 1 103 ? 16.221 45.910 7.838 1.00 17.86 332 ASP A CA 1
ATOM 1514 C C . ASP A 1 103 ? 15.703 45.270 6.561 1.00 18.27 332 ASP A C 1
ATOM 1515 O O . ASP A 1 103 ? 15.631 44.053 6.460 1.00 17.46 332 ASP A O 1
ATOM 1524 N N . CYS A 1 104 ? 15.326 46.104 5.595 1.00 17.91 333 CYS A N 1
ATOM 1525 C CA . CYS A 1 104 ? 14.775 45.628 4.323 1.00 15.66 333 CYS A CA 1
ATOM 1526 C C . CYS A 1 104 ? 14.822 46.792 3.342 1.00 18.67 333 CYS A C 1
ATOM 1527 O O . CYS A 1 104 ? 15.346 47.857 3.658 1.00 22.51 333 CYS A O 1
ATOM 1535 N N . SER A 1 105 ? 14.298 46.583 2.144 1.00 16.87 334 SER A N 1
ATOM 1536 C CA . SER A 1 105 ? 14.226 47.650 1.170 1.00 17.29 334 SER A CA 1
ATOM 1537 C C . SER A 1 105 ? 12.815 47.739 0.615 1.00 15.13 334 SER A C 1
ATOM 1538 O O . SER A 1 105 ? 12.001 46.850 0.830 1.00 15.87 334 SER A O 1
ATOM 1546 N N . PHE A 1 106 ? 12.546 48.858 -0.052 1.00 17.31 335 PHE A N 1
ATOM 1547 C CA . PHE A 1 106 ? 11.293 49.090 -0.750 1.00 15.76 335 PHE A CA 1
ATOM 1548 C C . PHE A 1 106 ? 11.642 49.607 -2.130 1.00 18.46 335 PHE A C 1
ATOM 1549 O O . PHE A 1 106 ? 12.497 50.493 -2.280 1.00 20.53 335 PHE A O 1
ATOM 1566 N N . VAL A 1 107 ? 11.029 49.012 -3.142 1.00 16.61 336 VAL A N 1
ATOM 1567 C CA . VAL A 1 107 ? 11.380 49.353 -4.525 1.00 16.53 336 VAL A CA 1
ATOM 1568 C C . VAL A 1 107 ? 10.126 49.562 -5.360 1.00 15.79 336 VAL A C 1
ATOM 1569 O O . VAL A 1 107 ? 9.091 48.933 -5.118 1.00 16.08 336 VAL A O 1
ATOM 1582 N N . VAL A 1 108 ? 10.234 50.462 -6.332 1.00 17.29 337 VAL A N 1
ATOM 1583 C CA . VAL A 1 108 ? 9.272 50.583 -7.428 1.00 15.89 337 VAL A CA 1
ATOM 1584 C C . VAL A 1 108 ? 10.014 50.093 -8.652 1.00 15.44 337 VAL A C 1
ATOM 1585 O O . VAL A 1 108 ? 11.049 50.654 -9.017 1.00 17.65 337 VAL A O 1
ATOM 1598 N N . ALA A 1 109 ? 9.526 49.025 -9.267 1.00 14.82 338 ALA A N 1
ATOM 1599 C CA . ALA A 1 109 ? 10.273 48.397 -10.347 1.00 14.36 338 ALA A CA 1
ATOM 1600 C C . ALA A 1 109 ? 10.384 49.344 -11.541 1.00 17.29 338 ALA A C 1
ATOM 1601 O O . ALA A 1 109 ? 9.465 50.115 -11.816 1.00 16.47 338 ALA A O 1
ATOM 1608 N N . ASP A 1 110 ? 11.509 49.270 -12.251 1.00 16.47 339 ASP A N 1
ATOM 1609 C CA . ASP A 1 110 ? 11.863 50.282 -13.256 1.00 18.32 339 ASP A CA 1
ATOM 1610 C C . ASP A 1 110 ? 12.032 49.742 -14.673 1.00 16.91 339 ASP A C 1
ATOM 1611 O O . ASP A 1 110 ? 12.527 50.463 -15.553 1.00 19.91 339 ASP A O 1
ATOM 1620 N N . GLY A 1 111 ? 11.625 48.499 -14.912 1.00 16.90 340 GLY A N 1
ATOM 1621 C CA . GLY A 1 111 ? 11.683 47.924 -16.246 1.00 17.23 340 GLY A CA 1
ATOM 1622 C C . GLY A 1 111 ? 13.028 47.428 -16.685 1.00 21.62 340 GLY A C 1
ATOM 1623 O O . GLY A 1 111 ? 13.158 46.900 -17.787 1.00 25.74 340 GLY A O 1
ATOM 1627 N N . SER A 1 112 ? 14.040 47.569 -15.838 1.00 17.51 341 SER A N 1
ATOM 1628 C CA . SER A 1 112 ? 15.413 47.265 -16.262 1.00 18.49 341 SER A CA 1
ATOM 1629 C C . SER A 1 112 ? 16.068 46.258 -15.323 1.00 20.08 341 SER A C 1
ATOM 1630 O O . SER A 1 112 ? 16.877 45.440 -15.750 1.00 24.25 341 SER A O 1
ATOM 1638 N N . SER A 1 113 ? 15.730 46.310 -14.046 1.00 16.65 342 SER A N 1
ATOM 1639 C CA . SER A 1 113 ? 16.260 45.343 -13.093 1.00 18.90 342 SER A CA 1
ATOM 1640 C C . SER A 1 113 ? 15.139 44.659 -12.346 1.00 18.55 342 SER A C 1
ATOM 1641 O O . SER A 1 113 ? 14.014 45.162 -12.274 1.00 16.68 342 SER A O 1
ATOM 1649 N N . ALA A 1 114 ? 15.436 43.500 -11.771 1.00 16.52 343 ALA A N 1
ATOM 1650 C CA . ALA A 1 114 ? 14.426 42.760 -11.038 1.00 15.26 343 ALA A CA 1
ATOM 1651 C C . ALA A 1 114 ? 13.781 43.616 -9.933 1.00 15.05 343 ALA A C 1
ATOM 1652 O O . ALA A 1 114 ? 14.478 44.398 -9.251 1.00 16.17 343 ALA A O 1
ATOM 1659 N N . PRO A 1 115 ? 12.454 43.480 -9.742 1.00 13.70 344 PRO A N 1
ATOM 1660 C CA . PRO A 1 115 ? 11.538 42.490 -10.328 1.00 13.35 344 PRO A CA 1
ATOM 1661 C C . PRO A 1 115 ? 10.880 42.926 -11.656 1.00 13.17 344 PRO A C 1
ATOM 1662 O O . PRO A 1 115 ? 9.896 42.304 -12.064 1.00 14.23 344 PRO A O 1
ATOM 1673 N N . TYR A 1 116 ? 11.454 43.952 -12.270 1.00 13.13 345 TYR A N 1
ATOM 1674 C CA . TYR A 1 116 ? 11.156 44.438 -13.637 1.00 15.99 345 TYR A CA 1
ATOM 1675 C C . TYR A 1 116 ? 9.835 45.182 -13.724 1.00 14.99 345 TYR A C 1
ATOM 1676 O O . TYR A 1 116 ? 9.822 46.294 -14.273 1.00 16.16 345 TYR A O 1
ATOM 1694 N N . VAL A 1 117 ? 8.748 44.591 -13.218 1.00 12.97 346 VAL A N 1
ATOM 1695 C CA . VAL A 1 117 ? 7.457 45.250 -13.100 1.00 13.07 346 VAL A CA 1
ATOM 1696 C C . VAL A 1 117 ? 6.989 45.181 -11.647 1.00 13.84 346 VAL A C 1
ATOM 1697 O O . VAL A 1 117 ? 7.420 44.309 -10.887 1.00 13.25 346 VAL A O 1
ATOM 1710 N N . SER A 1 118 ? 6.157 46.141 -11.251 1.00 13.62 347 SER A N 1
ATOM 1711 C CA . SER A 1 118 ? 5.518 46.105 -9.940 1.00 13.83 347 SER A CA 1
ATOM 1712 C C . SER A 1 118 ? 4.271 46.948 -9.979 1.00 13.76 347 SER A C 1
ATOM 1713 O O . SER A 1 118 ? 4.138 47.852 -10.798 1.00 16.26 347 SER A O 1
ATOM 1721 N N . ASN A 1 119 ? 3.350 46.629 -9.071 1.00 16.22 348 ASN A N 1
ATOM 1722 C CA . ASN A 1 119 ? 2.197 47.472 -8.830 1.00 17.59 348 ASN A CA 1
ATOM 1723 C C . ASN A 1 119 ? 2.623 48.437 -7.728 1.00 17.13 348 ASN A C 1
ATOM 1724 O O . ASN A 1 119 ? 2.445 48.158 -6.539 1.00 21.04 348 ASN A O 1
ATOM 1735 N N . GLY A 1 120 ? 3.259 49.536 -8.116 1.00 17.20 349 GLY A N 1
ATOM 1736 C CA . GLY A 1 120 ? 3.793 50.474 -7.149 1.00 16.92 349 GLY A CA 1
ATOM 1737 C C . GLY A 1 120 ? 4.916 49.886 -6.327 1.00 16.07 349 GLY A C 1
ATOM 1738 O O . GLY A 1 120 ? 5.776 49.181 -6.834 1.00 18.01 349 GLY A O 1
ATOM 1742 N N . THR A 1 121 ? 4.916 50.227 -5.047 1.00 16.07 350 THR A N 1
ATOM 1743 C CA . THR A 1 121 ? 5.978 49.835 -4.128 1.00 14.95 350 THR A CA 1
ATOM 1744 C C . THR A 1 121 ? 5.854 48.390 -3.680 1.00 15.56 350 THR A C 1
ATOM 1745 O O . THR A 1 121 ? 4.781 47.943 -3.316 1.00 15.40 350 THR A O 1
ATOM 1756 N N . CYS A 1 122 ? 6.967 47.663 -3.659 1.00 14.39 351 CYS A N 1
ATOM 1757 C CA . CYS A 1 122 ? 7.001 46.320 -3.102 1.00 14.40 351 CYS A CA 1
ATOM 1758 C C . CYS A 1 122 ? 8.122 46.217 -2.076 1.00 12.68 351 CYS A C 1
ATOM 1759 O O . CYS A 1 122 ? 9.054 47.027 -2.064 1.00 14.33 351 CYS A O 1
ATOM 1767 N N . LEU A 1 123 ? 7.989 45.225 -1.201 1.00 13.71 352 LEU A N 1
ATOM 1768 C CA . LEU A 1 123 ? 8.986 44.895 -0.181 1.00 13.34 352 LEU A CA 1
ATOM 1769 C C . LEU A 1 123 ? 10.103 44.081 -0.793 1.00 14.50 352 LEU A C 1
ATOM 1770 O O . LEU A 1 123 ? 9.834 43.122 -1.505 1.00 15.00 352 LEU A O 1
ATOM 1786 N N . GLY A 1 124 ? 11.338 44.467 -0.511 1.00 13.67 353 GLY A N 1
ATOM 1787 C CA . GLY A 1 124 ? 12.491 43.689 -0.922 1.00 16.03 353 GLY A CA 1
ATOM 1788 C C . GLY A 1 124 ? 13.240 43.133 0.266 1.00 15.73 353 GLY A C 1
ATOM 1789 O O . GLY A 1 124 ? 13.544 43.850 1.228 1.00 17.54 353 GLY A O 1
ATOM 1793 N N . ILE A 1 125 ? 13.540 41.843 0.184 1.00 14.01 354 ILE A N 1
ATOM 1794 C CA . ILE A 1 125 ? 14.471 41.202 1.103 1.00 15.07 354 ILE A CA 1
ATOM 1795 C C . ILE A 1 125 ? 15.601 40.696 0.215 1.00 15.89 354 ILE A C 1
ATOM 1796 O O . ILE A 1 125 ? 15.447 39.683 -0.480 1.00 16.06 354 ILE A O 1
ATOM 1812 N N . THR A 1 126 ? 16.712 41.421 0.191 1.00 15.64 355 THR A N 1
ATOM 1813 C CA . THR A 1 126 ? 17.770 41.144 -0.760 1.00 15.92 355 THR A CA 1
ATOM 1814 C C . THR A 1 126 ? 19.115 41.252 -0.075 1.00 18.69 355 THR A C 1
ATOM 1815 O O . THR A 1 126 ? 19.293 42.003 0.889 1.00 21.75 355 THR A O 1
ATOM 1826 N N . GLY A 1 127 ? 20.090 40.524 -0.597 1.00 17.59 356 GLY A N 1
ATOM 1827 C CA . GLY A 1 127 ? 21.436 40.647 -0.116 1.00 20.63 356 GLY A CA 1
ATOM 1828 C C . GLY A 1 127 ? 22.047 39.344 0.331 1.00 18.37 356 GLY A C 1
ATOM 1829 O O . GLY A 1 127 ? 21.475 38.271 0.153 1.00 17.67 356 GLY A O 1
ATOM 1833 N N . THR A 1 128 ? 23.198 39.471 0.969 1.00 18.22 357 THR A N 1
ATOM 1834 C CA . THR A 1 128 ? 23.984 38.323 1.382 1.00 19.13 357 THR A CA 1
ATOM 1835 C C . THR A 1 128 ? 23.796 38.068 2.875 1.00 21.27 357 THR A C 1
ATOM 1836 O O . THR A 1 128 ? 23.845 39.010 3.671 1.00 23.27 357 THR A O 1
ATOM 1847 N N . VAL A 1 129 ? 23.580 36.802 3.232 1.00 19.97 358 VAL A N 1
ATOM 1848 C CA . VAL A 1 129 ? 23.393 36.406 4.632 1.00 19.88 358 VAL A CA 1
ATOM 1849 C C . VAL A 1 129 ? 24.357 35.279 4.990 1.00 21.28 358 VAL A C 1
ATOM 1850 O O . VAL A 1 129 ? 24.559 34.349 4.219 1.00 21.37 358 VAL A O 1
ATOM 1863 N N . SER A 1 130 ? 24.980 35.393 6.156 1.00 22.14 359 SER A N 1
ATOM 1864 C CA . SER A 1 130 ? 25.918 34.368 6.601 1.00 23.53 359 SER A CA 1
ATOM 1865 C C . SER A 1 130 ? 25.217 33.036 6.856 1.00 23.41 359 SER A C 1
ATOM 1866 O O . SER A 1 130 ? 23.993 32.972 6.952 1.00 22.30 359 SER A O 1
ATOM 1874 N N . ALA A 1 131 ? 26.004 31.970 6.986 1.00 24.68 360 ALA A N 1
ATOM 1875 C CA . ALA A 1 131 ? 25.494 30.693 7.463 1.00 24.96 360 ALA A CA 1
ATOM 1876 C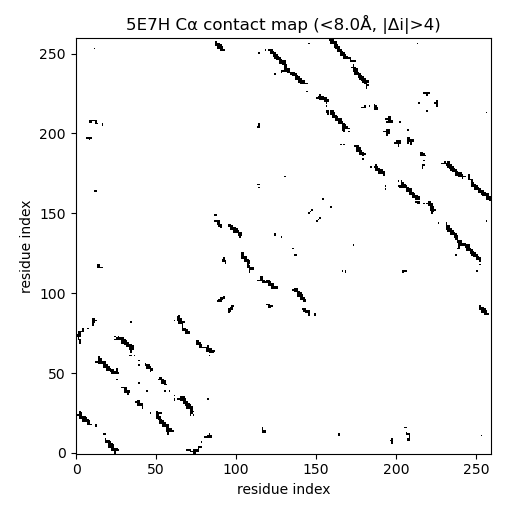 C . ALA A 1 131 ? 24.873 30.857 8.852 1.00 25.59 360 ALA A C 1
ATOM 1877 O O . ALA A 1 131 ? 25.235 31.777 9.585 1.00 25.15 360 ALA A O 1
ATOM 1884 N N . SER A 1 132 ? 23.966 29.939 9.201 1.00 24.60 361 SER A N 1
ATOM 1885 C CA . SER A 1 132 ? 23.364 29.831 10.545 1.00 24.73 361 SER A CA 1
ATOM 1886 C C . SER A 1 132 ? 23.127 31.195 11.187 1.00 24.18 361 SER A C 1
ATOM 1887 O O . SER A 1 132 ? 23.692 31.520 12.230 1.00 26.92 361 SER A O 1
ATOM 1895 N N . ASN A 1 133 ? 22.267 31.979 10.538 1.00 22.73 362 ASN A N 1
ATOM 1896 C CA . ASN A 1 133 ? 21.980 33.341 10.941 1.00 22.38 362 ASN A CA 1
ATOM 1897 C C . ASN A 1 133 ? 20.523 33.428 11.302 1.00 23.46 362 ASN A C 1
ATOM 1898 O O . ASN A 1 133 ? 19.672 33.183 10.459 1.00 24.26 362 ASN A O 1
ATOM 1909 N N . TYR A 1 134 ? 20.233 33.769 12.549 1.00 24.21 363 TYR A N 1
ATOM 1910 C CA . TYR A 1 134 ? 18.857 33.689 13.026 1.00 25.80 363 TYR A CA 1
ATOM 1911 C C . TYR A 1 134 ? 18.205 35.062 13.227 1.00 26.69 363 TYR A C 1
ATOM 1912 O O . TYR A 1 134 ? 17.118 35.172 13.800 1.00 27.80 363 TYR A O 1
ATOM 1930 N N . TRP A 1 135 ? 18.853 36.110 12.736 1.00 26.00 364 TRP A N 1
ATOM 1931 C CA . TRP A 1 135 ? 18.254 37.441 12.716 1.00 23.27 364 TRP A CA 1
ATOM 1932 C C . TRP A 1 135 ? 18.974 38.258 11.657 1.00 21.90 364 TRP A C 1
ATOM 1933 O O . TRP A 1 135 ? 20.141 38.606 11.824 1.00 23.15 364 TRP A O 1
ATOM 1954 N N . TRP A 1 136 ? 18.282 38.5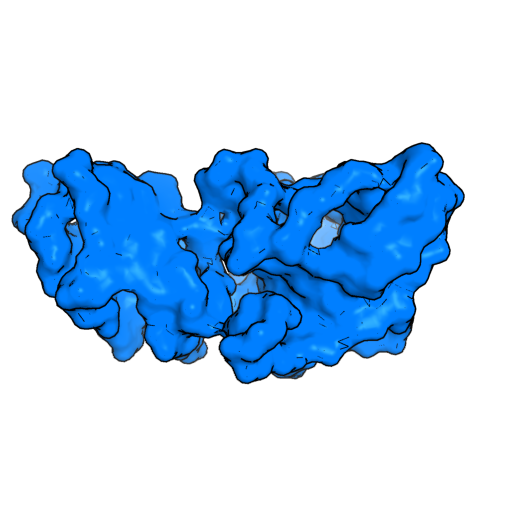33 10.560 1.00 20.73 365 TRP A N 1
ATOM 1955 C CA . TRP A 1 136 ? 18.925 39.156 9.410 1.00 21.85 365 TRP A CA 1
ATOM 1956 C C . TRP A 1 136 ? 18.076 40.306 8.880 1.00 18.29 365 TRP A C 1
ATOM 1957 O O . TRP A 1 136 ? 18.220 41.436 9.374 1.00 22.69 365 TRP A O 1
ATOM 1978 N N . LYS A 1 137 ? 17.172 40.039 7.942 1.00 17.16 366 LYS A N 1
ATOM 1979 C CA . LYS A 1 137 ? 16.373 41.095 7.328 1.00 16.53 366 LYS A CA 1
ATOM 1980 C C . LYS A 1 137 ? 14.909 40.799 7.528 1.00 17.91 366 LYS A C 1
ATOM 1981 O O . LYS A 1 137 ? 14.484 39.636 7.555 1.00 17.27 366 LYS A O 1
ATOM 2000 N N . GLN A 1 138 ? 14.123 41.859 7.687 1.00 15.85 367 GLN A N 1
ATOM 2001 C CA . GLN A 1 138 ? 12.721 41.689 8.041 1.00 16.07 367 GLN A CA 1
ATOM 2002 C C . GLN A 1 138 ? 11.952 42.990 7.873 1.00 16.31 367 GLN A C 1
ATOM 2003 O O . GLN A 1 138 ? 12.540 44.068 7.785 1.00 15.93 367 GLN A O 1
ATOM 2017 N N . SER A 1 139 ? 10.634 42.872 7.836 1.00 15.57 368 SER A N 1
ATOM 2018 C CA . SER A 1 139 ? 9.744 44.020 7.944 1.00 15.72 368 SER A CA 1
ATOM 2019 C C . SER A 1 139 ? 8.663 43.732 8.967 1.00 15.72 368 SER A C 1
ATOM 2020 O O . SER A 1 139 ? 7.913 42.767 8.816 1.00 17.07 368 SER A O 1
ATOM 2028 N N . TYR A 1 140 ? 8.620 44.565 10.002 1.00 16.57 369 TYR A N 1
ATOM 2029 C CA . TYR A 1 140 ? 7.512 44.615 10.951 1.00 17.35 369 TYR A CA 1
ATOM 2030 C C . TYR A 1 140 ? 6.572 45.679 10.420 1.00 17.70 369 TYR A C 1
ATOM 2031 O O . TYR A 1 140 ? 6.937 46.855 10.366 1.00 17.00 369 TYR A O 1
ATOM 2049 N N . SER A 1 141 ? 5.373 45.266 10.017 1.00 16.54 370 SER A N 1
ATOM 2050 C CA . SER A 1 141 ? 4.413 46.174 9.399 1.00 17.32 370 SER A CA 1
ATOM 2051 C C . SER A 1 141 ? 3.095 46.211 10.152 1.00 18.22 370 SER A C 1
ATOM 2052 O O . SER A 1 141 ? 2.845 45.387 11.028 1.00 19.11 370 SER A O 1
ATOM 2060 N N . ASN A 1 142 ? 2.278 47.208 9.821 1.00 18.33 371 ASN A N 1
ATOM 2061 C CA . ASN A 1 142 ? 0.904 47.311 10.292 1.00 17.42 371 ASN A CA 1
ATOM 2062 C C . ASN A 1 142 ? 0.008 47.003 9.112 1.00 16.54 371 ASN A C 1
ATOM 2063 O O . ASN A 1 142 ? 0.134 47.608 8.047 1.00 17.98 371 ASN A O 1
ATOM 2074 N N . ALA A 1 143 ? -0.844 46.006 9.289 1.00 13.58 372 ALA A N 1
ATOM 2075 C CA . ALA A 1 143 ? -1.813 45.620 8.294 1.00 14.07 372 ALA A CA 1
ATOM 2076 C C . ALA A 1 143 ? -3.084 46.423 8.481 1.00 15.16 372 ALA A C 1
ATOM 2077 O O . ALA A 1 143 ? -3.380 46.919 9.573 1.00 18.39 372 ALA A O 1
ATOM 2084 N N . GLN A 1 144 ? -3.856 46.520 7.410 1.00 12.95 373 GLN A N 1
ATOM 2085 C CA . GLN A 1 144 ? -5.243 46.956 7.474 1.00 13.76 373 GLN A CA 1
ATOM 2086 C C . GLN A 1 144 ? -6.093 45.723 7.257 1.00 13.05 373 GLN A C 1
ATOM 2087 O O . GLN A 1 144 ? -6.216 45.242 6.131 1.00 13.79 373 GLN A O 1
ATOM 2101 N N . TRP A 1 145 ? -6.617 45.139 8.338 1.00 13.29 374 TRP A N 1
ATOM 2102 C CA . TRP A 1 145 ? -7.317 43.858 8.183 1.00 13.71 374 TRP A CA 1
ATOM 2103 C C . TRP A 1 145 ? -8.560 44.059 7.327 1.00 13.57 374 TRP A C 1
ATOM 2104 O O . TRP A 1 145 ? -9.135 45.146 7.282 1.00 15.05 374 TRP A O 1
ATOM 2125 N N . VAL A 1 146 ? -8.975 42.983 6.663 1.00 12.99 375 VAL A N 1
ATOM 2126 C CA . VAL A 1 146 ? -10.149 43.021 5.791 1.00 13.44 375 VAL A CA 1
ATOM 2127 C C . VAL A 1 146 ? -11.381 43.344 6.632 1.00 14.84 375 VAL A C 1
ATOM 2128 O O . VAL A 1 146 ? -11.575 42.806 7.723 1.00 14.50 375 VAL A O 1
ATOM 2141 N N . ASN A 1 147 ? -12.223 44.241 6.126 1.00 14.43 376 ASN A N 1
ATOM 2142 C CA . ASN A 1 147 ? -13.438 44.628 6.796 1.00 15.00 376 ASN A CA 1
ATOM 2143 C C . ASN A 1 147 ? -14.403 43.457 6.943 1.00 16.25 376 ASN A C 1
ATOM 2144 O O . ASN A 1 147 ? -14.466 42.613 6.051 1.00 14.89 376 ASN A O 1
ATOM 2155 N N . THR A 1 148 ? -15.168 43.420 8.027 1.00 16.42 377 THR A N 1
ATOM 2156 C CA . THR A 1 148 ? -16.131 42.333 8.230 1.00 15.47 377 THR A CA 1
ATOM 2157 C C . THR A 1 148 ? -17.317 42.441 7.261 1.00 16.43 377 THR A C 1
ATOM 2158 O O . THR A 1 148 ? -18.110 41.500 7.140 1.00 19.18 377 THR A O 1
ATOM 2169 N N . SER A 1 149 ? -17.444 43.556 6.545 1.00 18.24 378 SER A N 1
ATOM 2170 C CA . SER A 1 149 ? -18.445 43.624 5.469 1.00 19.89 378 SER A CA 1
ATOM 2171 C C . SER A 1 149 ? -18.025 42.781 4.260 1.00 21.42 378 SER A C 1
ATOM 2172 O O . SER A 1 149 ? -18.851 42.522 3.365 1.00 24.99 378 SER A O 1
ATOM 2180 N N . ILE A 1 150 ? -16.768 42.364 4.230 1.00 16.28 379 ILE A N 1
ATOM 2181 C CA . ILE A 1 150 ? -16.210 41.527 3.170 1.00 17.67 379 ILE A CA 1
ATOM 2182 C C . ILE A 1 150 ? -16.011 40.105 3.698 1.00 20.36 379 ILE A C 1
ATOM 2183 O O . ILE A 1 150 ? -16.455 39.145 3.071 1.00 19.71 379 ILE A O 1
ATOM 2199 N N . ILE A 1 151 ? -15.353 39.970 4.852 1.00 14.93 380 ILE A N 1
ATOM 2200 C CA . ILE A 1 151 ? -15.215 38.681 5.525 1.00 15.98 380 ILE A CA 1
ATOM 2201 C C . ILE A 1 151 ? -15.936 38.745 6.875 1.00 16.84 380 ILE A C 1
ATOM 2202 O O . ILE A 1 151 ? -15.429 39.329 7.832 1.00 16.51 380 ILE A O 1
ATOM 2218 N N . PRO A 1 152 ? -17.117 38.138 6.977 1.00 14.96 381 PRO A N 1
ATOM 2219 C CA . PRO A 1 152 ? -17.825 38.192 8.253 1.00 15.33 381 PRO A CA 1
ATOM 2220 C C . PRO A 1 152 ? -17.025 37.630 9.415 1.00 16.57 381 PRO A C 1
ATOM 2221 O O . PRO A 1 152 ? -16.186 36.734 9.248 1.00 16.15 381 PRO A O 1
ATOM 2232 N N . GLY A 1 153 ? -17.295 38.154 10.603 1.00 17.32 382 GLY A N 1
ATOM 2233 C CA . GLY A 1 153 ? -16.575 37.697 11.778 1.00 18.05 382 GLY A CA 1
ATOM 2234 C C . GLY A 1 153 ? -16.717 36.214 12.044 1.00 16.31 382 GLY A C 1
ATOM 2235 O O . GLY A 1 153 ? -15.806 35.604 12.621 1.00 15.73 382 GLY A O 1
ATOM 2239 N N . ASN A 1 154 ? -17.839 35.622 11.643 1.00 17.47 383 ASN A N 1
ATOM 2240 C CA . ASN A 1 154 ? -18.053 34.225 11.975 1.00 17.90 383 ASN A CA 1
ATOM 2241 C C . ASN A 1 154 ? -17.438 33.238 10.974 1.00 17.63 383 ASN A C 1
ATOM 2242 O O . ASN A 1 154 ? -17.609 32.015 11.141 1.00 21.45 383 ASN A O 1
ATOM 2253 N N . ILE A 1 155 ? -16.697 33.730 9.991 1.00 17.28 384 ILE A N 1
ATOM 2254 C CA . ILE A 1 155 ? -16.003 32.810 9.091 1.00 17.40 384 ILE A CA 1
ATOM 2255 C C . ILE A 1 155 ? -14.859 32.099 9.814 1.00 16.87 384 ILE A C 1
ATOM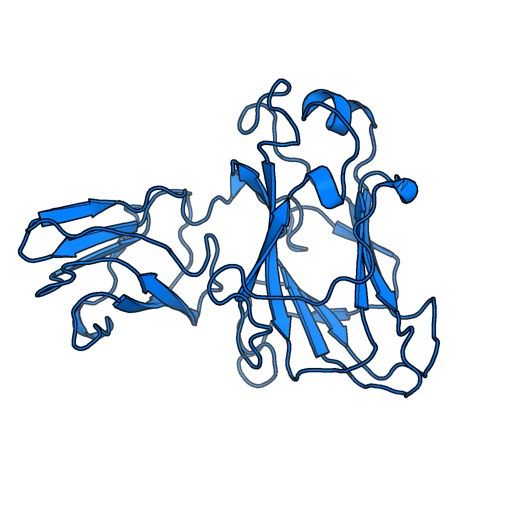 2256 O O . ILE A 1 155 ? -14.005 32.733 10.416 1.00 16.69 384 ILE A O 1
ATOM 2272 N N . PRO A 1 156 ? -14.819 30.766 9.765 1.00 16.15 385 PRO A N 1
ATOM 2273 C CA . PRO A 1 156 ? -13.659 30.079 10.347 1.00 16.77 385 PRO A CA 1
ATOM 2274 C C . PRO A 1 156 ? -12.332 30.433 9.702 1.00 14.97 385 PRO A C 1
ATOM 2275 O O . PRO A 1 156 ? -12.259 30.599 8.477 1.00 17.46 385 PRO A O 1
ATOM 2286 N N . ILE A 1 157 ? -11.288 30.555 10.518 1.00 15.34 386 ILE A N 1
ATOM 2287 C CA . ILE A 1 157 ? -9.952 30.783 10.003 1.00 14.95 386 ILE A CA 1
ATOM 2288 C C . ILE A 1 157 ? -9.575 29.651 9.034 1.00 17.66 386 ILE A C 1
ATOM 2289 O O . ILE A 1 157 ? -8.884 29.901 8.038 1.00 18.16 386 ILE A O 1
ATOM 2305 N N . ASP A 1 158 ? -10.042 28.436 9.332 1.00 18.53 387 ASP A N 1
ATOM 2306 C CA . ASP A 1 158 ? -9.820 27.273 8.459 1.00 20.95 387 ASP A CA 1
ATOM 2307 C C . ASP A 1 158 ? -10.342 27.472 7.038 1.00 21.87 387 ASP A C 1
ATOM 2308 O O . ASP A 1 158 ? -9.915 26.753 6.119 1.00 22.78 387 ASP A O 1
ATOM 2317 N N . ASP A 1 159 ? -11.268 28.415 6.844 1.00 17.56 388 ASP A N 1
ATOM 2318 C CA . ASP A 1 159 ? -11.858 28.662 5.520 1.00 17.45 388 ASP A CA 1
ATOM 2319 C C . ASP A 1 159 ? -11.207 29.848 4.787 1.00 16.89 388 ASP A C 1
ATOM 2320 O O . ASP A 1 159 ? -11.710 30.269 3.739 1.00 19.41 388 ASP A O 1
ATOM 2329 N N . LEU A 1 160 ? -10.106 30.383 5.334 1.00 15.03 389 LEU A N 1
ATOM 2330 C CA . LEU A 1 160 ? -9.414 31.545 4.765 1.00 14.18 389 LEU A CA 1
ATOM 2331 C C . LEU A 1 160 ? -7.972 31.207 4.384 1.00 14.51 389 LEU A C 1
ATOM 2332 O O . LEU A 1 160 ? -7.346 30.327 4.984 1.00 16.01 389 LEU A O 1
ATOM 2348 N N . LYS A 1 161 ? -7.432 31.948 3.429 1.00 14.10 390 LYS A N 1
ATOM 2349 C CA . LYS A 1 161 ? -6.027 31.822 3.069 1.00 15.32 390 LYS A CA 1
ATOM 2350 C C . LYS A 1 161 ? -5.370 33.178 2.951 1.00 15.63 390 LYS A C 1
ATOM 2351 O O . LYS A 1 161 ? -6.021 34.190 2.659 1.00 16.19 390 LYS A O 1
ATOM 2370 N N . LEU A 1 162 ? -4.070 33.192 3.205 1.00 14.36 391 LEU A N 1
ATOM 2371 C CA . LEU A 1 162 ? -3.220 34.352 2.966 1.00 13.06 391 LEU A CA 1
ATOM 2372 C C . LEU A 1 162 ? -2.576 34.175 1.609 1.00 13.67 391 LEU A C 1
ATOM 2373 O O . LEU A 1 162 ? -1.914 33.165 1.370 1.00 16.31 391 LEU A O 1
ATOM 2389 N N . GLN A 1 163 ? -2.762 35.159 0.739 1.00 12.73 392 GLN A N 1
ATOM 2390 C CA . GLN A 1 163 ? -2.134 35.178 -0.585 1.00 13.44 392 GLN A CA 1
ATOM 2391 C C . GLN A 1 163 ? -1.236 36.388 -0.666 1.00 13.51 392 GLN A C 1
ATOM 2392 O O . GLN A 1 163 ? -1.482 37.414 -0.018 1.00 14.31 392 GLN A O 1
ATOM 2406 N N . PHE A 1 164 ? -0.229 36.308 -1.522 1.00 12.46 393 PHE A N 1
ATOM 2407 C CA . PHE A 1 164 ? 0.613 37.471 -1.801 1.00 12.17 393 PHE A CA 1
ATOM 2408 C C . PHE A 1 164 ? 1.343 37.191 -3.086 1.00 13.11 393 PHE A C 1
ATOM 2409 O O . PHE A 1 164 ? 1.448 36.040 -3.491 1.00 14.83 393 PHE A O 1
ATOM 2426 N N . GLU A 1 165 ? 1.854 38.238 -3.696 1.00 11.47 394 GLU A N 1
ATOM 2427 C CA . GLU A 1 165 ? 2.684 38.083 -4.882 1.00 12.53 394 GLU A CA 1
ATOM 2428 C C . GLU A 1 165 ? 4.120 38.068 -4.429 1.00 13.52 394 GLU A C 1
ATOM 2429 O O . GLU A 1 165 ? 4.501 38.790 -3.502 1.00 12.19 394 GLU A O 1
ATOM 2441 N N . CYS A 1 166 ? 4.927 37.259 -5.101 1.00 11.90 395 CYS A N 1
ATOM 2442 C CA . CYS A 1 166 ? 6.333 37.090 -4.744 1.00 13.06 395 CYS A CA 1
ATOM 2443 C C . CYS A 1 166 ? 7.179 36.968 -6.005 1.00 14.89 395 CYS A C 1
ATOM 2444 O O . CYS A 1 166 ? 6.768 36.320 -6.972 1.00 14.12 395 CYS A O 1
ATOM 2452 N N . PHE A 1 167 ? 8.346 37.603 -6.002 1.00 13.09 396 PHE A N 1
ATOM 2453 C CA . PHE A 1 167 ? 9.321 37.465 -7.075 1.00 13.68 396 PHE A CA 1
ATOM 2454 C C . PHE A 1 167 ? 10.619 36.966 -6.475 1.00 13.96 396 PHE A C 1
ATOM 2455 O O . PHE A 1 167 ? 11.168 37.613 -5.595 1.00 14.79 396 PHE A O 1
ATOM 2472 N N . VAL A 1 168 ? 11.086 35.817 -6.952 1.00 12.89 397 VAL A N 1
ATOM 2473 C CA . VAL A 1 168 ? 12.370 35.255 -6.527 1.00 13.79 397 VAL A CA 1
ATOM 2474 C C . VAL A 1 168 ? 13.342 35.309 -7.711 1.00 15.44 397 VAL A C 1
ATOM 2475 O O . VAL A 1 168 ? 13.056 34.752 -8.783 1.00 16.00 397 VAL A O 1
ATOM 2488 N N . LYS A 1 169 ? 14.484 35.978 -7.555 1.00 14.95 398 LYS A N 1
ATOM 2489 C CA . LYS A 1 169 ? 15.437 36.102 -8.661 1.00 16.49 398 LYS A CA 1
ATOM 2490 C C . LYS A 1 169 ? 16.041 34.756 -9.050 1.00 16.72 398 LYS A C 1
ATOM 2491 O O . LYS A 1 169 ? 16.123 34.424 -10.257 1.00 19.26 398 LYS A O 1
ATOM 2510 N N . GLU A 1 170 ? 16.525 34.014 -8.047 1.00 17.76 399 GLU A N 1
ATOM 2511 C CA . GLU A 1 170 ? 17.200 32.724 -8.246 1.00 19.66 399 GLU A CA 1
ATOM 2512 C C . GLU A 1 170 ? 16.882 31.837 -7.073 1.00 20.81 399 GLU A C 1
ATOM 2513 O O . GLU A 1 170 ? 16.700 32.328 -5.955 1.00 19.91 399 GLU A O 1
ATOM 2525 N N . VAL A 1 171 ? 16.849 30.526 -7.296 1.00 22.30 400 VAL A N 1
ATOM 2526 C CA . VAL A 1 171 ? 16.637 29.625 -6.184 1.00 22.65 400 VAL A CA 1
ATOM 2527 C C . VAL A 1 171 ? 17.831 29.710 -5.243 1.00 21.69 400 VAL A C 1
ATOM 2528 O O . VAL A 1 171 ? 18.958 30.051 -5.651 1.00 24.38 400 VAL A O 1
ATOM 2541 N N . PHE A 1 172 ? 17.560 29.398 -3.996 1.00 23.18 401 PHE A N 1
ATOM 2542 C CA . PHE A 1 172 ? 18.565 29.453 -2.938 1.00 23.23 401 PHE A CA 1
ATOM 2543 C C . PHE A 1 172 ? 18.420 28.247 -2.033 1.00 24.65 401 PHE A C 1
ATOM 2544 O O . PHE A 1 172 ? 17.386 27.581 -2.021 1.00 28.13 401 PHE A O 1
ATOM 2561 N N . THR A 1 173 ? 19.483 27.954 -1.289 1.00 23.97 402 THR A N 1
ATOM 2562 C CA . THR A 1 173 ? 19.498 26.839 -0.362 1.00 23.89 402 THR A CA 1
ATOM 2563 C C . THR A 1 173 ? 19.978 27.319 0.998 1.00 25.44 402 THR A C 1
ATOM 2564 O O . THR A 1 173 ? 21.150 27.687 1.166 1.00 29.98 402 THR A O 1
ATOM 2575 N N . GLY A 1 174 ? 19.065 27.306 1.961 1.00 23.18 403 GLY A N 1
ATOM 2576 C CA . GLY A 1 174 ? 19.362 27.706 3.329 1.00 22.22 403 GLY A CA 1
ATOM 2577 C C . GLY A 1 174 ? 18.336 28.704 3.831 1.00 21.22 403 GLY A C 1
ATOM 2578 O O . GLY A 1 174 ? 17.611 28.426 4.787 1.00 22.08 403 GLY A O 1
ATOM 2582 N N . PRO A 1 175 ? 18.257 29.872 3.180 1.00 19.73 404 PRO A N 1
ATOM 2583 C CA . PRO A 1 175 ? 17.371 30.915 3.705 1.00 17.78 404 PRO A CA 1
ATOM 2584 C C . PRO A 1 175 ? 15.901 30.510 3.710 1.00 18.99 404 PRO A C 1
ATOM 2585 O O . PRO A 1 175 ? 15.453 29.777 2.820 1.00 19.68 404 PRO A O 1
ATOM 2596 N N . VAL A 1 176 ? 15.188 30.963 4.733 1.00 17.01 405 VAL A N 1
ATOM 2597 C CA . VAL A 1 176 ? 13.742 30.728 4.861 1.00 16.27 405 VAL A CA 1
ATOM 2598 C C . VAL A 1 176 ? 13.050 31.957 5.416 1.00 18.62 405 VAL A C 1
ATOM 2599 O O . VAL A 1 176 ? 13.698 32.845 5.970 1.00 18.17 405 VAL A O 1
ATOM 2612 N N . PHE A 1 177 ? 11.724 31.975 5.297 1.00 16.04 406 PHE A N 1
ATOM 2613 C CA . PHE A 1 177 ? 10.907 33.076 5.771 1.00 16.27 406 PHE A CA 1
ATOM 2614 C C . PHE A 1 177 ? 9.965 32.650 6.879 1.00 16.00 406 PHE A C 1
ATOM 2615 O O . PHE A 1 177 ? 9.472 31.516 6.906 1.00 17.03 406 PHE A O 1
ATOM 2632 N N . GLN A 1 178 ? 9.747 33.582 7.795 1.00 15.20 407 GLN A N 1
ATOM 2633 C CA . GLN A 1 178 ? 8.705 33.491 8.816 1.00 14.32 407 GLN A CA 1
ATOM 2634 C C . GLN A 1 178 ? 7.658 34.547 8.509 1.00 15.69 407 GLN A C 1
ATOM 2635 O O . GLN A 1 178 ? 7.995 35.690 8.221 1.00 15.95 407 GLN A O 1
ATOM 2649 N N . ILE A 1 179 ? 6.381 34.172 8.569 1.00 15.06 408 ILE A N 1
ATOM 2650 C CA . ILE A 1 179 ? 5.283 35.141 8.496 1.00 14.17 408 ILE A CA 1
ATOM 2651 C C . ILE A 1 179 ? 4.487 35.026 9.803 1.00 14.13 408 ILE A C 1
ATOM 2652 O O . ILE A 1 179 ? 4.032 33.930 10.177 1.00 16.08 408 ILE A O 1
ATOM 2668 N N . ALA A 1 180 ? 4.354 36.147 10.505 1.00 13.95 409 ALA A N 1
ATOM 2669 C CA . ALA A 1 180 ? 3.678 36.188 11.803 1.00 13.22 409 ALA A CA 1
ATOM 2670 C C . ALA A 1 180 ? 2.630 37.288 11.769 1.00 14.36 409 ALA A C 1
ATOM 2671 O O . ALA A 1 180 ? 2.799 38.288 11.072 1.00 14.86 409 ALA A O 1
ATOM 2678 N N . MET A 1 181 ? 1.550 37.103 12.523 1.00 14.54 410 MET A N 1
ATOM 2679 C CA . MET A 1 181 ? 0.528 38.127 12.686 1.00 14.70 410 MET A CA 1
ATOM 2680 C C . MET A 1 181 ? 0.176 38.317 14.164 1.00 15.62 410 MET A C 1
ATOM 2681 O O . MET A 1 181 ? 0.205 37.370 14.958 1.00 15.74 410 MET A O 1
ATOM 2695 N N . CYS A 1 182 ? -0.172 39.550 14.510 1.00 16.07 411 CYS A N 1
ATOM 2696 C CA . CYS A 1 182 ? -0.676 39.918 15.846 1.00 16.00 411 CYS A CA 1
ATOM 2697 C C . CYS A 1 182 ? 0.283 39.587 16.985 1.00 18.22 411 CYS A C 1
ATOM 2698 O O . CYS A 1 182 ? -0.135 39.359 18.128 1.00 22.08 411 CYS A O 1
ATOM 2706 N N . GLU A 1 183 ? 1.568 39.570 16.664 1.00 18.09 412 GLU A N 1
ATOM 2707 C CA . GLU A 1 183 ? 2.630 39.219 17.600 1.00 20.67 412 GLU A CA 1
ATOM 2708 C C . GLU A 1 183 ? 2.402 37.854 18.244 1.00 25.01 412 GLU A C 1
ATOM 2709 O O . GLU A 1 183 ? 2.923 37.575 19.325 1.00 24.34 412 GLU A O 1
ATOM 2721 N N . ASN A 1 184 ? 1.663 36.981 17.564 1.00 20.28 413 ASN A N 1
ATOM 2722 C CA . ASN A 1 184 ? 1.489 35.620 18.061 1.00 19.31 413 ASN A CA 1
ATOM 2723 C C . ASN A 1 184 ? 2.516 34.724 17.402 1.00 18.88 413 ASN A C 1
ATOM 2724 O O . ASN A 1 184 ? 2.238 34.017 16.449 1.00 20.38 413 ASN A O 1
ATOM 2735 N N . PHE A 1 185 ? 3.741 34.753 17.910 1.00 20.67 414 PHE A N 1
ATOM 2736 C CA . PHE A 1 185 ? 4.809 34.037 17.226 1.00 21.16 414 PHE A CA 1
ATOM 2737 C C . PHE A 1 185 ? 4.705 32.512 17.392 1.00 22.43 414 PHE A C 1
ATOM 2738 O O . PHE A 1 185 ? 5.227 31.756 16.559 1.00 22.93 414 PHE A O 1
ATOM 2755 N N . ASP A 1 186 ? 4.005 32.070 18.427 1.00 23.36 415 ASP A N 1
ATOM 2756 C CA . ASP A 1 186 ? 3.725 30.659 18.591 1.00 24.67 415 ASP A CA 1
ATOM 2757 C C . ASP A 1 186 ? 2.903 30.105 17.418 1.00 25.49 415 ASP A C 1
ATOM 2758 O O . ASP A 1 186 ? 3.000 28.923 17.093 1.00 29.16 415 ASP A O 1
ATOM 2767 N N . ALA A 1 187 ? 2.114 30.965 16.771 1.00 21.15 416 ALA A N 1
ATOM 2768 C CA . ALA A 1 187 ? 1.246 30.536 15.677 1.00 21.33 416 ALA A CA 1
ATOM 2769 C C . ALA A 1 187 ? 1.838 30.817 14.304 1.00 19.01 416 ALA A C 1
ATOM 2770 O O . ALA A 1 187 ? 1.229 30.516 13.291 1.00 19.32 416 ALA A O 1
ATOM 2777 N N . ALA A 1 188 ? 3.031 31.393 14.266 1.00 16.87 417 ALA A N 1
ATOM 2778 C CA . ALA A 1 188 ? 3.598 31.829 12.994 1.00 15.52 417 ALA A CA 1
ATOM 2779 C C . ALA A 1 188 ? 3.971 30.699 12.041 1.00 17.83 417 ALA A C 1
ATOM 2780 O O . ALA A 1 188 ? 4.205 29.566 12.457 1.00 21.86 417 ALA A O 1
ATOM 2787 N N . LEU A 1 189 ? 4.018 31.036 10.758 1.00 16.57 418 LEU A N 1
ATOM 2788 C CA . LEU A 1 189 ? 4.535 30.148 9.733 1.00 16.71 418 LEU A CA 1
ATOM 2789 C C . LEU A 1 189 ? 6.038 30.300 9.737 1.00 18.52 418 LEU A C 1
ATOM 2790 O O . LEU A 1 189 ? 6.531 31.393 9.557 1.00 19.77 418 LEU A O 1
ATOM 2806 N N . ASN A 1 190 ? 6.756 29.206 9.953 1.00 18.92 419 ASN A N 1
ATOM 2807 C CA . ASN A 1 190 ? 8.216 29.245 9.943 1.00 18.60 419 ASN A CA 1
ATOM 2808 C C . ASN A 1 190 ? 8.784 28.321 8.888 1.00 18.02 419 ASN A C 1
ATOM 2809 O O . ASN A 1 190 ? 8.135 27.356 8.473 1.00 21.62 419 ASN A O 1
ATOM 2820 N N . GLY A 1 191 ? 10.013 28.609 8.469 1.00 17.91 420 GLY A N 1
ATOM 2821 C CA . GLY A 1 191 ? 10.715 27.755 7.534 1.00 18.80 420 GLY A CA 1
ATOM 2822 C C . GLY A 1 191 ? 10.161 27.743 6.126 1.00 18.00 420 GLY A C 1
ATOM 2823 O O . GLY A 1 191 ? 10.354 26.768 5.379 1.00 21.08 420 GLY A O 1
ATOM 2827 N N . TYR A 1 192 ? 9.508 28.827 5.746 1.00 16.30 421 TYR A N 1
ATOM 2828 C CA . TYR A 1 192 ? 8.800 28.895 4.470 1.00 15.54 421 TYR A CA 1
ATOM 2829 C C . TYR A 1 192 ? 9.700 29.320 3.325 1.00 16.57 421 TYR A C 1
ATOM 2830 O O . TYR A 1 192 ? 10.416 30.314 3.420 1.00 17.27 421 TYR A O 1
ATOM 2848 N N . VAL A 1 193 ? 9.643 28.552 2.240 1.00 17.59 422 VAL A N 1
ATOM 2849 C CA . VAL A 1 193 ? 10.261 28.926 0.982 1.00 17.96 422 VAL A CA 1
ATOM 2850 C C . VAL A 1 193 ? 9.132 29.204 -0.027 1.00 18.16 422 VAL A C 1
ATOM 2851 O O . VAL A 1 193 ? 8.300 28.326 -0.240 1.00 18.38 422 VAL A O 1
ATOM 2864 N N . PRO A 1 194 ? 9.102 30.409 -0.614 1.00 17.79 423 PRO A N 1
ATOM 2865 C CA . PRO A 1 194 ? 8.025 30.743 -1.568 1.00 17.73 423 PRO A CA 1
ATOM 2866 C C . PRO A 1 194 ? 7.867 29.731 -2.687 1.00 17.96 423 PRO A C 1
ATOM 2867 O O . PRO A 1 194 ? 8.859 29.375 -3.331 1.00 18.77 423 PRO A O 1
ATOM 2878 N N . VAL A 1 195 ? 6.637 29.246 -2.870 1.00 16.83 424 VAL A N 1
ATOM 2879 C CA . VAL A 1 195 ? 6.297 28.351 -3.975 1.00 16.83 424 VAL A CA 1
ATOM 2880 C C . VAL A 1 195 ? 5.006 28.845 -4.609 1.00 15.65 424 VAL A C 1
ATOM 2881 O O . VAL A 1 195 ? 4.143 29.405 -3.959 1.00 16.02 424 VAL A O 1
ATOM 2894 N N . SER A 1 196 ? 4.879 28.588 -5.896 1.00 16.99 425 SER A N 1
ATOM 2895 C CA . SER A 1 196 ? 3.724 29.056 -6.647 1.00 16.78 425 SER A CA 1
ATOM 2896 C C . SER A 1 196 ? 2.454 28.277 -6.332 1.00 17.99 425 SER A C 1
ATOM 2897 O O . SER A 1 196 ? 2.464 27.039 -6.309 1.00 19.58 425 SER A O 1
ATOM 2905 N N . SER A 1 197 ? 1.354 28.998 -6.130 1.00 16.86 426 SER A N 1
ATOM 2906 C CA . SER A 1 197 ? 0.055 28.357 -5.944 1.00 16.92 426 SER A CA 1
ATOM 2907 C C . SER A 1 197 ? -0.420 27.690 -7.234 1.00 19.80 426 SER A C 1
ATOM 2908 O O . SER A 1 197 ? -1.278 26.803 -7.212 1.00 21.55 426 SER A O 1
ATOM 2916 N N . PHE A 1 198 ? 0.152 28.114 -8.354 1.00 17.84 427 PHE A N 1
ATOM 2917 C CA . PHE A 1 198 ? -0.254 27.627 -9.666 1.00 18.61 427 PHE A CA 1
ATOM 2918 C C . PHE A 1 198 ? 0.523 26.382 -10.087 1.00 20.91 427 PHE A C 1
ATOM 2919 O O . PHE A 1 198 ? -0.055 25.441 -10.644 1.00 23.87 427 PHE A O 1
ATOM 2936 N N . THR A 1 199 ? 1.835 26.376 -9.857 1.00 20.17 428 THR A N 1
ATOM 2937 C CA . THR A 1 199 ? 2.693 25.270 -10.326 1.00 22.76 428 THR A CA 1
ATOM 2938 C C . THR A 1 199 ? 3.237 24.374 -9.217 1.00 26.84 428 THR A C 1
ATOM 2939 O O . THR A 1 199 ? 3.710 23.261 -9.489 1.00 27.91 428 THR A O 1
ATOM 2950 N N . GLY A 1 200 ? 3.193 24.859 -7.978 1.00 23.15 429 GLY A N 1
ATOM 2951 C CA . GLY A 1 200 ? 3.764 24.143 -6.849 1.00 25.58 429 GLY A CA 1
ATOM 2952 C C . GLY A 1 200 ? 5.280 24.256 -6.755 1.00 29.94 429 GLY A C 1
ATOM 2953 O O . GLY A 1 200 ? 5.884 23.671 -5.850 1.00 34.11 429 GLY A O 1
ATOM 2957 N N . LYS A 1 201 ? 5.891 25.008 -7.669 1.00 23.77 430 LYS A N 1
ATOM 2958 C CA . LYS A 1 201 ? 7.345 25.196 -7.687 1.00 27.98 430 LYS A CA 1
ATOM 2959 C C . LYS A 1 201 ? 7.786 26.606 -7.293 1.00 21.94 430 LYS A C 1
ATOM 2960 O O . LYS A 1 201 ? 7.015 27.558 -7.385 1.00 20.20 430 LYS A O 1
ATOM 2979 N N . THR A 1 202 ? 9.038 26.748 -6.857 1.00 20.96 431 THR A N 1
ATOM 2980 C CA . THR A 1 202 ? 9.624 28.078 -6.691 1.00 19.70 431 THR A CA 1
ATOM 2981 C C . THR A 1 202 ? 9.990 28.631 -8.061 1.00 21.20 431 THR A C 1
ATOM 2982 O O . THR A 1 202 ? 11.068 28.351 -8.595 1.00 23.91 431 THR A O 1
ATOM 2993 N N . GLU A 1 203 ? 9.075 29.389 -8.655 1.00 18.72 432 GLU A N 1
ATOM 2994 C CA . GLU A 1 203 ? 9.338 30.002 -9.951 1.00 20.85 432 GLU A CA 1
ATOM 2995 C C . GLU A 1 203 ? 10.369 31.093 -9.745 1.00 19.03 432 GLU A C 1
ATOM 2996 O O . GLU A 1 203 ? 10.398 31.732 -8.684 1.00 19.22 432 GLU A O 1
ATOM 3008 N N . THR A 1 204 ? 11.217 31.302 -10.742 1.00 20.60 433 THR A N 1
ATOM 3009 C CA . THR A 1 204 ? 12.220 32.354 -10.671 1.00 20.07 433 THR A CA 1
ATOM 3010 C C . THR A 1 204 ? 12.145 33.300 -11.853 1.00 20.63 433 THR A C 1
ATOM 3011 O O . THR A 1 204 ? 11.716 32.921 -12.949 1.00 21.43 433 THR A O 1
ATOM 3022 N N . GLY A 1 205 ? 12.545 34.541 -11.617 1.00 18.52 434 GLY A N 1
ATOM 3023 C CA . GLY A 1 205 ? 12.659 35.523 -12.676 1.00 20.19 434 GLY A CA 1
ATOM 3024 C C . GLY A 1 205 ? 11.341 36.090 -13.120 1.00 19.28 434 GLY A C 1
ATOM 3025 O O . GLY A 1 205 ? 11.293 36.778 -14.155 1.00 19.86 434 GLY A O 1
ATOM 3029 N N . LYS A 1 206 ? 10.281 35.781 -12.381 1.00 16.88 435 LYS A N 1
ATOM 3030 C CA . LYS A 1 206 ? 8.952 36.296 -12.674 1.00 16.93 435 LYS A CA 1
ATOM 3031 C C . LYS A 1 206 ? 8.128 36.280 -11.411 1.00 17.22 435 LYS A C 1
ATOM 3032 O O . LYS A 1 206 ? 8.477 35.599 -10.446 1.00 18.79 435 LYS A O 1
ATOM 3051 N N . TRP A 1 207 ? 7.059 37.068 -11.388 1.00 14.95 436 TRP A N 1
ATOM 3052 C CA . TRP A 1 207 ? 6.149 37.067 -10.261 1.00 14.22 436 TRP A CA 1
ATOM 3053 C C . TRP A 1 207 ? 5.314 35.796 -10.202 1.00 16.20 436 TRP A C 1
ATOM 3054 O O . TRP A 1 207 ? 4.934 35.235 -11.244 1.00 20.08 436 TRP A O 1
ATOM 3075 N N . MET A 1 208 ? 5.046 35.342 -8.982 1.00 13.79 437 MET A N 1
ATOM 3076 C CA . MET A 1 208 ? 4.106 34.252 -8.747 1.00 13.98 437 MET A CA 1
ATOM 3077 C C . MET A 1 208 ? 3.174 34.624 -7.614 1.00 14.04 437 MET A C 1
ATOM 3078 O O . MET A 1 208 ? 3.510 35.473 -6.760 1.00 14.20 437 MET A O 1
ATOM 3092 N N . GLN A 1 209 ? 2.003 34.001 -7.613 1.00 13.73 438 GLN A N 1
ATOM 3093 C CA . GLN A 1 209 ? 1.133 34.064 -6.462 1.00 12.09 438 GLN A CA 1
ATOM 3094 C C . GLN A 1 209 ? 1.507 32.945 -5.507 1.00 13.86 438 GLN A C 1
ATOM 3095 O O . GLN A 1 209 ? 1.602 31.784 -5.905 1.00 16.86 438 GLN A O 1
ATOM 3109 N N . CYS A 1 210 ? 1.702 33.300 -4.243 1.00 13.77 439 CYS A N 1
ATOM 3110 C CA . CYS A 1 210 ? 1.900 32.348 -3.164 1.00 15.56 439 CYS A CA 1
ATOM 3111 C C . CYS A 1 210 ? 0.657 32.344 -2.286 1.00 14.06 439 CYS A C 1
ATOM 3112 O O . CYS A 1 210 ? 0.039 33.390 -2.092 1.00 14.94 439 CYS A O 1
ATOM 3120 N N . SER A 1 211 ? 0.326 31.189 -1.736 1.00 14.68 440 SER A N 1
ATOM 3121 C CA . SER A 1 211 ? -0.870 31.013 -0.931 1.00 15.52 440 SER A CA 1
ATOM 3122 C C . SER A 1 211 ? -0.567 30.056 0.212 1.00 18.41 440 SER A C 1
ATOM 3123 O O . SER A 1 211 ? 0.026 28.999 -0.017 1.00 18.02 440 SER A O 1
ATOM 3131 N N . VAL A 1 212 ? -0.956 30.426 1.429 1.00 17.28 441 VAL A N 1
ATOM 3132 C CA . VAL A 1 212 ? -0.930 29.480 2.555 1.00 16.98 441 VAL A CA 1
ATOM 3133 C C . VAL A 1 212 ? -2.257 29.515 3.315 1.00 17.78 441 VAL A C 1
ATOM 3134 O O . VAL A 1 212 ? -2.934 30.542 3.334 1.00 17.34 441 VAL A O 1
ATOM 3147 N N . SER A 1 213 ? -2.644 28.401 3.938 1.00 16.60 442 SER A N 1
ATOM 3148 C CA . SER A 1 213 ? -3.808 28.442 4.816 1.00 16.72 442 SER A CA 1
ATOM 3149 C C . SER A 1 213 ? -3.587 29.506 5.890 1.00 16.24 442 SER A C 1
ATOM 3150 O O . SER A 1 213 ? -2.503 29.619 6.471 1.00 17.09 442 SER A O 1
ATOM 3158 N N . LEU A 1 214 ? -4.617 30.297 6.174 1.00 14.23 443 LEU A N 1
ATOM 3159 C CA . LEU A 1 214 ? -4.459 31.310 7.207 1.00 14.37 443 LEU A CA 1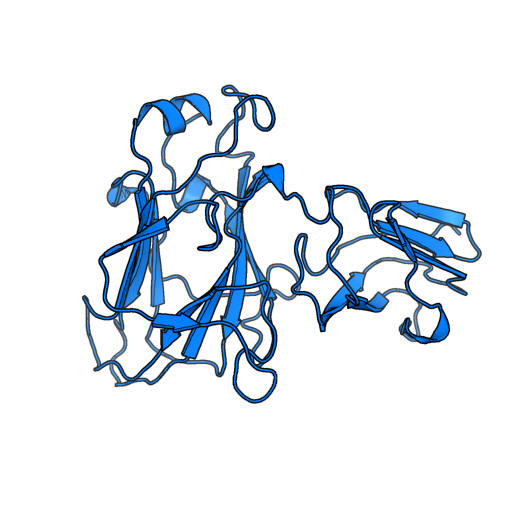
ATOM 3160 C C . LEU A 1 214 ? -4.219 30.649 8.562 1.00 15.79 443 LEU A C 1
ATOM 3161 O O . LEU A 1 214 ? -3.569 31.243 9.419 1.00 15.09 443 LEU A O 1
ATOM 3177 N N . SER A 1 215 ? -4.694 29.419 8.756 1.00 15.95 444 SER A N 1
ATOM 3178 C CA . SER A 1 215 ? -4.436 28.693 9.997 1.00 17.21 444 SER A CA 1
ATOM 3179 C C . SER A 1 215 ? -2.945 28.405 10.224 1.00 17.72 444 SER A C 1
ATOM 3180 O O . SER A 1 215 ? -2.555 28.052 11.347 1.00 18.74 444 SER A O 1
ATOM 3188 N N . SER A 1 216 ? -2.125 28.522 9.178 1.00 17.27 445 SER A N 1
ATOM 3189 C CA . SER A 1 216 ? -0.685 28.300 9.345 1.00 17.21 445 SER A CA 1
ATOM 3190 C C . SER A 1 216 ? 0.010 29.513 9.958 1.00 18.45 445 SER A C 1
ATOM 3191 O O . SER A 1 216 ? 1.185 29.407 10.328 1.00 18.54 445 SER A O 1
ATOM 3199 N N . VAL A 1 217 ? -0.694 30.640 10.106 1.00 15.62 446 VAL A N 1
ATOM 3200 C CA . VAL A 1 217 ? -0.098 31.795 10.787 1.00 15.79 446 VAL A CA 1
ATOM 3201 C C . VAL A 1 217 ? -1.050 32.360 11.863 1.00 16.37 446 VAL A C 1
ATOM 3202 O O . VAL A 1 217 ? -0.611 33.154 12.690 1.00 18.24 446 VAL A O 1
ATOM 3215 N N . VAL A 1 218 ? -2.284 31.844 11.953 1.00 16.93 447 VAL A N 1
ATOM 3216 C CA . VAL A 1 218 ? -3.286 32.329 12.902 1.00 15.78 447 VAL A CA 1
ATOM 3217 C C . VAL A 1 218 ? -3.879 31.145 13.665 1.00 17.29 447 VAL A C 1
ATOM 3218 O O . VAL A 1 218 ? -4.320 30.180 13.040 1.00 17.89 447 VAL A O 1
ATOM 3231 N N . ALA A 1 219 ? -3.899 31.230 14.999 1.00 16.60 448 ALA A N 1
ATOM 3232 C CA . ALA A 1 219 ? -4.331 30.122 15.851 1.00 18.13 448 ALA A CA 1
ATOM 3233 C C . ALA A 1 219 ? -5.808 30.182 16.259 1.00 20.53 448 ALA A C 1
ATOM 3234 O O . ALA A 1 219 ? -6.344 29.219 16.817 1.00 22.65 448 ALA A O 1
ATOM 3241 N N . ASP A 1 220 ? -6.45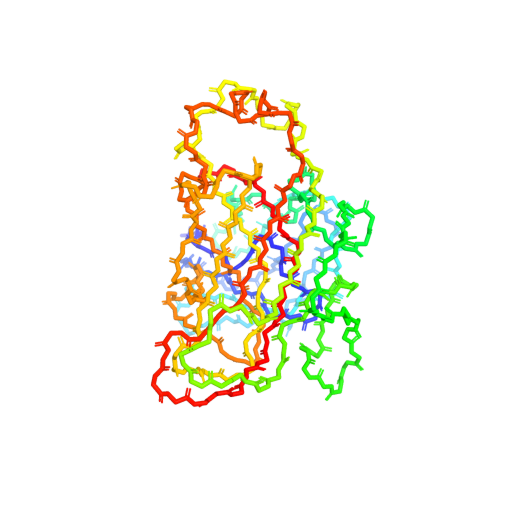1 31.314 16.009 1.00 19.90 449 ASP A N 1
ATOM 3242 C CA . ASP A 1 220 ? -7.818 31.555 16.461 1.00 19.17 449 ASP A CA 1
ATOM 3243 C C . ASP A 1 220 ? -8.861 30.774 15.650 1.00 18.63 449 ASP A C 1
ATOM 3244 O O . ASP A 1 220 ? -8.597 30.322 14.538 1.00 19.14 449 ASP A O 1
ATOM 3253 N N . ALA A 1 221 ? -10.043 30.611 16.228 1.00 18.11 450 ALA A N 1
ATOM 3254 C CA . ALA A 1 221 ? -11.090 29.808 15.614 1.00 17.58 450 ALA A CA 1
ATOM 3255 C C . ALA A 1 221 ? -11.762 30.519 14.443 1.00 20.41 450 ALA A C 1
ATOM 3256 O O . ALA A 1 221 ? -11.915 29.944 13.355 1.00 19.14 450 ALA A O 1
ATOM 3263 N N . THR A 1 222 ? -12.186 31.761 14.665 1.00 18.02 451 THR A N 1
ATOM 3264 C CA . THR A 1 222 ? -12.889 32.531 13.639 1.00 15.92 451 THR A CA 1
ATOM 3265 C C . THR A 1 222 ? -12.202 33.859 13.357 1.00 14.41 451 THR A C 1
ATOM 3266 O O . THR A 1 222 ? -11.323 34.292 14.116 1.00 15.09 451 THR A O 1
ATOM 3277 N N . TYR A 1 223 ? -12.612 34.498 12.268 1.00 14.12 452 TYR A N 1
ATOM 3278 C CA . TYR A 1 223 ? -12.035 35.759 11.868 1.00 13.50 452 TYR A CA 1
ATOM 3279 C C . TYR A 1 223 ? -12.260 36.807 12.972 1.00 14.13 452 TYR A C 1
ATOM 3280 O O . TYR A 1 223 ? -11.341 37.575 13.274 1.00 15.38 452 TYR A O 1
ATOM 3298 N N . GLN A 1 224 ? -13.433 36.826 13.597 1.00 14.61 453 GLN A N 1
ATOM 3299 C CA . GLN A 1 224 ? -13.679 37.786 14.683 1.00 16.44 453 GLN A CA 1
ATOM 3300 C C . GLN A 1 224 ? -12.728 37.564 15.855 1.00 16.76 453 GLN A C 1
ATOM 3301 O O . GLN A 1 224 ? -12.273 38.519 16.499 1.00 15.62 453 GLN A O 1
ATOM 3315 N N . ASP A 1 225 ? -12.437 36.309 16.174 1.00 16.79 454 ASP A N 1
ATOM 3316 C CA . ASP A 1 225 ? -11.509 36.035 17.275 1.00 17.50 454 ASP A CA 1
ATOM 3317 C C . ASP A 1 225 ? -10.109 36.591 16.971 1.00 16.34 454 ASP A C 1
ATOM 3318 O O . ASP A 1 225 ? -9.417 37.149 17.844 1.00 17.95 454 ASP A O 1
ATOM 3327 N N . PHE A 1 226 ? -9.672 36.427 15.725 1.00 14.48 455 PHE A N 1
ATOM 3328 C CA . PHE A 1 226 ? -8.417 36.961 15.237 1.00 14.96 455 PHE A CA 1
ATOM 3329 C C . PHE A 1 226 ? -8.410 38.484 15.355 1.00 16.20 455 PHE A C 1
ATOM 3330 O O . PHE A 1 226 ? -7.454 39.076 15.883 1.00 15.48 455 PHE A O 1
ATOM 3347 N N . LEU A 1 227 ? -9.480 39.127 14.900 1.00 13.82 456 LEU A N 1
ATOM 3348 C CA . LEU A 1 227 ? -9.552 40.589 14.969 1.00 14.25 456 LEU A CA 1
ATOM 3349 C C . LEU A 1 227 ? -9.501 41.057 16.426 1.00 14.85 456 LEU A C 1
ATOM 3350 O O . LEU A 1 227 ? -8.921 42.107 16.717 1.00 15.27 456 LEU A O 1
ATOM 3366 N N . ASN A 1 228 ? -10.092 40.281 17.326 1.00 15.38 457 ASN A N 1
ATOM 3367 C CA . ASN A 1 228 ? -10.136 40.669 18.728 1.00 16.29 457 ASN A CA 1
ATOM 3368 C C . ASN A 1 228 ? -8.804 40.495 19.474 1.00 16.41 457 ASN A C 1
ATOM 3369 O O . ASN A 1 228 ? -8.750 40.789 20.657 1.00 17.83 457 ASN A O 1
ATOM 3380 N N . ARG A 1 229 ? -7.755 40.068 18.774 1.00 16.43 458 ARG A N 1
ATOM 3381 C CA . ARG A 1 229 ? -6.404 40.140 19.340 1.00 17.40 458 ARG A CA 1
ATOM 3382 C C . ARG A 1 229 ? -5.960 41.592 19.424 1.00 19.93 458 ARG A C 1
ATOM 3383 O O . ARG A 1 229 ? -5.016 41.908 20.154 1.00 20.46 458 ARG A O 1
ATOM 3404 N N . ASN A 1 230 ? -6.644 42.469 18.693 1.00 17.90 459 ASN A N 1
ATOM 3405 C CA . ASN A 1 230 ? -6.436 43.921 18.756 1.00 18.96 459 ASN A CA 1
ATOM 3406 C C . ASN A 1 230 ? -4.960 44.303 18.483 1.00 18.56 459 ASN A C 1
ATOM 3407 O O . ASN A 1 230 ? -4.312 45.065 19.236 1.00 20.30 459 ASN A O 1
ATOM 3418 N N . SER A 1 231 ? -4.448 43.747 17.399 1.00 16.47 460 SER A N 1
ATOM 3419 C CA . SER A 1 231 ? -3.088 44.013 16.929 1.00 14.89 460 SER A CA 1
ATOM 3420 C C . SER A 1 231 ? -3.081 44.059 15.422 1.00 15.60 460 SER A C 1
ATOM 3421 O O . SER A 1 231 ? -3.672 43.189 14.779 1.00 17.32 460 SER A O 1
ATOM 3429 N N . THR A 1 232 ? -2.446 45.072 14.847 1.00 16.77 461 THR A N 1
ATOM 3430 C CA . THR A 1 232 ? -2.333 45.122 13.393 1.00 17.19 461 THR A CA 1
ATOM 3431 C C . THR A 1 232 ? -0.979 44.639 12.885 1.00 16.79 461 THR A C 1
ATOM 3432 O O . THR A 1 232 ? -0.671 44.799 11.711 1.00 16.31 461 THR A O 1
ATOM 3443 N N . HIS A 1 233 ? -0.203 43.978 13.742 1.00 15.47 462 HIS A N 1
ATOM 3444 C CA . HIS A 1 233 ? 1.080 43.423 13.306 1.00 15.40 462 HIS A CA 1
ATOM 3445 C C . HIS A 1 233 ? 0.966 42.363 12.226 1.00 15.26 462 HIS A C 1
ATOM 3446 O O . HIS A 1 233 ? 0.237 41.390 12.362 1.00 15.53 462 HIS A O 1
ATOM 3460 N N . ILE A 1 234 ? 1.744 42.553 11.159 1.00 14.31 463 ILE A N 1
ATOM 3461 C CA . ILE A 1 234 ? 2.126 41.459 10.267 1.00 12.93 463 ILE A CA 1
ATOM 3462 C C . ILE A 1 234 ? 3.622 41.621 10.073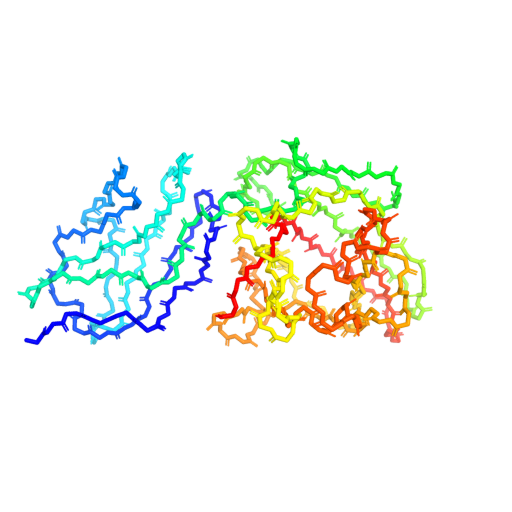 1.00 13.98 463 ILE A C 1
ATOM 3463 O O . ILE A 1 234 ? 4.104 42.731 9.846 1.00 15.24 463 ILE A O 1
ATOM 3479 N N . GLY A 1 235 ? 4.344 40.507 10.150 1.00 13.45 464 GLY A N 1
ATOM 3480 C CA . GLY A 1 235 ? 5.799 40.535 10.054 1.00 14.69 464 GLY A CA 1
ATOM 3481 C C . GLY A 1 235 ? 6.281 39.482 9.084 1.00 13.37 464 GLY A C 1
ATOM 3482 O O . GLY A 1 235 ? 5.763 38.367 9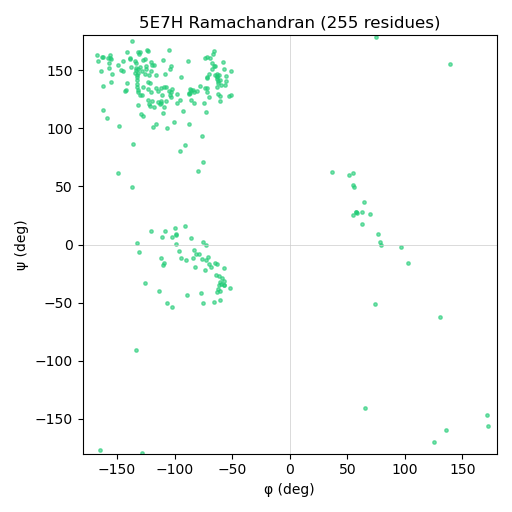.052 1.00 14.79 464 GLY A O 1
ATOM 3486 N N . VAL A 1 236 ? 7.263 39.856 8.272 1.00 14.07 465 VAL A N 1
ATOM 3487 C CA . VAL A 1 236 ? 7.933 38.954 7.336 1.00 14.43 465 VAL A CA 1
ATOM 3488 C C . VAL A 1 236 ? 9.420 38.969 7.698 1.00 13.87 465 VAL A C 1
ATOM 3489 O O . VAL A 1 236 ? 10.065 40.018 7.683 1.00 16.05 465 VAL A O 1
ATOM 3502 N N . TYR A 1 237 ? 9.961 37.812 8.057 1.00 14.76 466 TYR A N 1
ATOM 3503 C CA . TYR A 1 237 ? 11.317 37.743 8.613 1.00 16.45 466 TYR A CA 1
ATOM 3504 C C . TYR A 1 237 ? 12.134 36.711 7.861 1.00 19.39 466 TYR A C 1
ATOM 3505 O O . TYR A 1 237 ? 11.714 35.567 7.731 1.00 19.91 466 TYR A O 1
ATOM 3523 N N . ALA A 1 238 ? 13.322 37.099 7.408 1.00 16.70 467 ALA A N 1
ATOM 3524 C CA . ALA A 1 238 ? 14.197 36.171 6.696 1.00 17.25 467 ALA A CA 1
ATOM 3525 C C . ALA A 1 238 ? 15.376 35.779 7.584 1.00 16.40 467 ALA A C 1
ATOM 3526 O O . ALA A 1 238 ? 15.992 36.628 8.220 1.00 18.72 467 ALA A O 1
ATOM 3533 N N . THR A 1 239 ? 15.700 34.491 7.602 1.00 17.86 468 THR A N 1
ATOM 3534 C CA . THR A 1 239 ? 16.859 33.971 8.323 1.00 19.66 468 THR A CA 1
ATOM 3535 C C . THR A 1 239 ? 17.559 32.956 7.430 1.00 19.95 468 THR A C 1
ATOM 3536 O O . THR A 1 239 ? 17.059 32.618 6.343 1.00 19.49 468 THR A O 1
ATOM 3547 N N . ASN A 1 240 ? 18.699 32.459 7.896 1.00 20.21 469 ASN A N 1
ATOM 3548 C CA . ASN A 1 240 ? 19.404 31.422 7.171 1.00 21.27 469 ASN A CA 1
ATOM 3549 C C . ASN A 1 240 ? 19.913 30.317 8.080 1.00 23.30 469 ASN A C 1
ATOM 3550 O O . ASN A 1 240 ? 21.079 30.340 8.530 1.00 22.84 469 ASN A O 1
ATOM 3561 N N . PRO A 1 241 ? 19.060 29.321 8.338 1.00 21.94 470 PRO A N 1
ATOM 3562 C CA . PRO A 1 241 ? 19.500 28.186 9.152 1.00 25.35 470 PRO A CA 1
ATOM 3563 C C . PRO A 1 241 ? 20.460 27.249 8.414 1.00 27.98 470 PRO A C 1
ATOM 3564 O O . PRO A 1 241 ? 20.939 26.285 9.016 1.00 29.25 470 PRO A O 1
ATOM 3575 N N . GLY A 1 242 ? 20.763 27.552 7.153 1.00 27.40 471 GLY A N 1
ATOM 3576 C CA . GLY A 1 242 ? 21.663 26.743 6.339 1.00 27.80 471 GLY A CA 1
ATOM 3577 C C . GLY A 1 242 ? 23.123 26.847 6.743 1.00 32.22 471 GLY A C 1
ATOM 3578 O O . GLY A 1 242 ? 23.523 27.783 7.425 1.00 26.78 471 GLY A O 1
ATOM 3582 N N . SER A 1 243 ? 23.920 25.873 6.316 1.00 31.11 472 SER A N 1
ATOM 3583 C CA . SER A 1 243 ? 25.326 25.804 6.712 1.00 30.90 472 SER A CA 1
ATOM 3584 C C . SER A 1 243 ? 26.246 26.679 5.858 1.00 31.28 472 SER A C 1
ATOM 3585 O O . SER A 1 243 ? 27.449 26.768 6.138 1.00 29.01 472 SER A O 1
ATOM 3593 N N . SER A 1 244 ? 25.694 27.306 4.826 1.00 29.16 473 SER A N 1
ATOM 3594 C CA . SER A 1 244 ? 26.448 28.183 3.937 1.00 27.38 473 SER A CA 1
ATOM 3595 C C . SER A 1 244 ? 25.833 29.559 3.815 1.00 24.65 473 SER A C 1
ATOM 3596 O O . SER A 1 244 ? 24.607 29.742 3.830 1.00 24.49 473 SER A O 1
ATOM 3604 N N . GLN A 1 245 ? 26.713 30.527 3.646 1.00 24.94 474 GLN A N 1
ATOM 3605 C CA . GLN A 1 245 ? 26.340 31.856 3.194 1.00 23.78 474 GLN A CA 1
ATOM 3606 C C . GLN A 1 245 ? 25.496 31.739 1.927 1.00 23.20 474 GLN A C 1
ATOM 3607 O O . GLN A 1 245 ? 25.671 30.808 1.145 1.00 25.79 474 GLN A O 1
ATOM 3621 N N . ALA A 1 246 ? 24.586 32.680 1.744 1.00 21.37 475 ALA A N 1
ATOM 3622 C CA . ALA A 1 246 ? 23.762 32.720 0.547 1.00 20.38 475 ALA A CA 1
ATOM 3623 C C . ALA A 1 246 ? 23.414 34.145 0.210 1.00 19.46 475 ALA A C 1
ATOM 3624 O O . ALA A 1 246 ? 23.323 34.989 1.091 1.00 21.65 475 ALA A O 1
ATOM 3631 N N . THR A 1 247 ? 23.138 34.404 -1.061 1.00 20.65 476 THR A N 1
ATOM 3632 C CA . THR A 1 247 ? 22.676 35.708 -1.481 1.00 19.84 476 THR A CA 1
ATOM 3633 C C . THR A 1 247 ? 21.324 35.466 -2.112 1.00 22.87 476 THR A C 1
ATOM 3634 O O . THR A 1 247 ? 21.160 34.537 -2.904 1.00 28.54 476 THR A O 1
ATOM 3645 N N . ILE A 1 248 ? 20.333 36.250 -1.708 1.00 18.09 477 ILE A N 1
ATOM 3646 C CA . ILE A 1 248 ? 18.992 36.075 -2.250 1.00 16.80 477 ILE A CA 1
ATOM 3647 C C . ILE A 1 248 ? 18.454 37.424 -2.701 1.00 17.66 477 ILE A C 1
ATOM 3648 O O . ILE A 1 248 ? 18.994 38.468 -2.350 1.00 17.58 477 ILE A O 1
ATOM 3664 N N . GLU A 1 249 ? 17.397 37.392 -3.507 1.00 16.69 478 GLU A N 1
ATOM 3665 C CA . GLU A 1 249 ? 16.733 38.609 -3.960 1.00 14.38 478 GLU A CA 1
ATOM 3666 C C . GLU A 1 249 ? 15.266 38.269 -4.130 1.00 14.25 478 GLU A C 1
ATOM 3667 O O . GLU A 1 249 ? 14.887 37.605 -5.106 1.00 15.96 478 GLU A O 1
ATOM 3679 N N . VAL A 1 250 ? 14.457 38.681 -3.155 1.00 13.78 479 VAL A N 1
ATOM 3680 C CA . VAL A 1 250 ? 13.048 38.283 -3.087 1.00 14.27 479 VAL A CA 1
ATOM 3681 C C . VAL A 1 250 ? 12.201 39.517 -2.859 1.00 14.76 479 VAL A C 1
ATOM 3682 O O . VAL A 1 250 ? 12.523 40.344 -1.999 1.00 15.62 479 VAL A O 1
ATOM 3695 N N . TYR A 1 251 ? 11.123 39.654 -3.630 1.00 12.37 480 TYR A N 1
ATOM 3696 C CA . TYR A 1 251 ? 10.197 40.783 -3.479 1.00 12.82 480 TYR A CA 1
ATOM 3697 C C . TYR A 1 251 ? 8.808 40.270 -3.161 1.00 13.01 480 TYR A C 1
ATOM 3698 O O . TYR A 1 251 ? 8.440 39.176 -3.594 1.00 12.34 480 TYR A O 1
ATOM 3716 N N . PHE A 1 252 ? 8.062 41.070 -2.399 1.00 11.79 481 PHE A N 1
ATOM 3717 C CA . PHE A 1 252 ? 6.688 40.747 -1.980 1.00 11.19 481 PHE A CA 1
ATOM 3718 C C . PHE A 1 252 ? 5.749 41.919 -2.207 1.00 13.05 481 PHE A C 1
ATOM 3719 O O . PHE A 1 252 ? 6.137 43.071 -2.033 1.00 13.07 481 PHE A O 1
ATOM 3736 N N . ASP A 1 253 ? 4.491 41.638 -2.547 1.00 12.11 482 ASP A N 1
ATOM 3737 C CA . ASP A 1 253 ? 3.485 42.708 -2.602 1.00 11.50 482 ASP A CA 1
ATOM 3738 C C . ASP A 1 253 ? 2.082 42.144 -2.425 1.00 10.38 482 ASP A C 1
ATOM 3739 O O . ASP A 1 253 ? 1.842 40.944 -2.572 1.00 11.62 482 ASP A O 1
ATOM 3748 N N . ASN A 1 254 ? 1.158 43.043 -2.109 1.00 11.28 483 ASN A N 1
ATOM 3749 C CA . ASN A 1 254 ? -0.290 42.768 -2.133 1.00 12.27 483 ASN A CA 1
ATOM 3750 C C . ASN A 1 254 ? -0.683 41.565 -1.291 1.00 11.69 483 ASN A C 1
ATOM 3751 O O . ASN A 1 254 ? -1.401 40.659 -1.721 1.00 12.87 483 ASN A O 1
ATOM 3762 N N . PHE A 1 255 ? -0.235 41.573 -0.047 1.00 11.67 484 PHE A N 1
ATOM 3763 C CA . PHE A 1 255 ? -0.736 40.606 0.906 1.00 12.19 484 PHE A CA 1
ATOM 3764 C C . PHE A 1 255 ? -2.240 40.792 1.033 1.00 11.63 484 PHE A C 1
ATOM 3765 O O . PHE A 1 255 ? -2.723 41.927 1.126 1.00 11.53 484 PHE A O 1
ATOM 3782 N N . ARG A 1 256 ? -2.973 39.675 1.059 1.00 11.88 485 ARG A N 1
ATOM 3783 C CA . ARG A 1 256 ? -4.428 39.699 1.029 1.00 10.81 485 ARG A CA 1
ATOM 3784 C C . ARG A 1 256 ? -4.962 38.442 1.689 1.00 13.31 485 ARG A C 1
ATOM 3785 O O . ARG A 1 256 ? -4.345 37.374 1.625 1.00 14.24 485 ARG A O 1
ATOM 3806 N N . ILE A 1 257 ? -6.109 38.578 2.339 1.00 11.78 486 ILE A N 1
ATOM 3807 C CA . ILE A 1 257 ? -6.790 37.459 2.973 1.00 11.74 486 ILE A CA 1
ATOM 3808 C C . ILE A 1 257 ? -8.063 37.218 2.205 1.00 13.35 486 ILE A C 1
ATOM 3809 O O . ILE A 1 257 ? -8.888 38.122 2.075 1.00 13.10 486 ILE A O 1
ATOM 3825 N N . VAL A 1 258 ? -8.211 36.004 1.669 1.00 14.57 487 VAL A N 1
ATOM 3826 C CA . VAL A 1 258 ? -9.362 35.655 0.837 1.00 15.01 487 VAL A CA 1
ATOM 3827 C C . VAL A 1 258 ? -9.970 34.336 1.269 1.00 16.21 487 VAL A C 1
ATOM 3828 O O . VAL A 1 258 ? -9.351 33.576 2.012 1.00 15.15 487 VAL A O 1
ATOM 3841 N N . ARG A 1 259 ? -11.183 34.054 0.797 1.00 17.30 488 ARG A N 1
ATOM 3842 C CA . ARG A 1 259 ? -11.809 32.768 1.082 1.00 17.94 488 ARG A CA 1
ATOM 3843 C C . ARG A 1 259 ? -11.127 31.659 0.291 1.00 22.52 488 ARG A C 1
ATOM 3844 O O . ARG A 1 259 ? -10.719 31.854 -0.856 1.00 21.73 488 ARG A O 1
ATOM 3865 N N . LYS A 1 260 ? -11.007 30.490 0.904 1.00 21.56 489 LYS A N 1
ATOM 3866 C CA . LYS A 1 260 ? -10.578 29.300 0.184 1.00 27.03 489 LYS A CA 1
ATOM 3867 C C . LYS A 1 260 ? -11.625 28.918 -0.850 1.00 31.60 489 LYS A C 1
ATOM 3868 O O . LYS A 1 260 ? -12.813 29.192 -0.666 1.00 30.73 489 LYS A O 1
#

Foldseek 3Di:
DDWFWDDWQDLEFFQFAKIKTFTADLAAWDWKDDQVPDIDPPVQWDADPRRGMIMGGRHDDDPAKHWIWIQHPRGIDTDPDIHPHVLFFWDFCPPFKHWDDWAWDKDAADLPDPVNHGPGIWTKDWWKAFEQWDADTKTKIFTRHRDCVAVPFAAFLQFKKKKWKKAWADDDPFKAKKKEFLPPRVQIQTRHDFAAPVPRHDDHSYMGMGMDRSSSHDVDTTNNRSVVSVGRIIMMGMTGNHRGMDTIIMIIGRIGMDGD

InterPro domains:
  IPR002909 IPT domain [PF01833] (232-305)
  IPR013783 Immunoglobulin-like fold [G3DSA:2.60.40.10] (29-132)
  IPR013783 Immunoglobulin-like fold [G3DSA:2.60.40.10] (135-226)
  IPR013783 Immunoglobulin-like fold [G3DSA:2.60.40.10] (231-313)
  IPR014756 Immunoglobulin E-set [SSF81296] (59-102)
  IPR014756 Immunoglobulin E-set [SSF81296] (230-310)
  IPR040475 Surface glycan-binding protein B, xyloglucan binding domain [PF18329] (316-488)

Radius of gyration: 18.96 Å; Cα contacts (8 Å, |Δi|>4): 698; chains: 1; bounding box: 46×32×50 Å

Solvent-accessible surface area: 11330 Å² total; per-residue (Å²): 119,130,3,64,32,106,38,17,17,4,6,2,4,0,44,39,19,80,0,20,0,33,6,107,45,1,54,140,16,68,119,0,16,0,17,67,69,28,69,4,75,78,79,90,21,91,53,38,148,96,86,62,67,0,23,6,84,0,72,94,44,4,109,120,36,18,54,1,28,1,35,5,123,22,24,81,31,104,4,99,75,90,4,4,2,65,86,13,8,0,0,24,28,75,71,43,20,55,60,76,112,29,78,31,42,76,44,102,22,102,60,93,65,14,3,90,48,23,36,34,25,0,0,0,0,35,23,71,2,60,38,61,35,151,152,32,44,6,1,38,0,57,7,102,36,4,94,61,97,60,0,54,14,117,34,53,3,96,70,0,40,0,1,0,3,0,1,0,71,112,106,33,127,21,2,26,1,37,0,0,2,11,100,22,94,147,18,15,28,93,45,26,59,0,59,6,56,63,61,54,133,34,30,55,40,114,27,10,9,0,36,20,45,0,54,39,1,6,73,28,74,37,0,72,62,2,37,93,104,132,31,61,3,2,0,3,15,2,29,0,66,16,113,67,117,16,96,6,45,0,11,2,1,9,0,0,0,16,112,139

Sequence (260 aa):
PKPVVTTAVSSTMPVVGSTVTITGQNFIEVSRVNINGEFDIPVGDITTSNTFDEISFVLPQAPTQSGHISVTAIGGTVESAEIFYPLENVILNYDGIGSHVWGDCSFVVADGSSAPYVSNGTCLGITGTVSASNYWWKQSYSNAQWVNTSIIPGNIPIDDLKLQFECFVKEVFTGPVFQIAMCENFDAALNGYVPVSSFTGKTETGKWMQCSVSLSSVVADATYQDFLNRNSTHIGVYATNPGSSQATIEVYFDNFRIVRK

GO terms:
  GO:0030247 polysaccharide binding (F, IDA)
  GO:2000899 xyloglucan catabolic process (P, IDA)
  GO:0085030 symbiotic process benefiting host (P, IDA)

Secondary structure (DSSP, 8-state):
---EEEEES-SSPPTTSEEEEEEE---S--EEEETTTEEEPGGG-EE-TTSSEEEEE--S--SS-B-EEEEETTEEEE-SSPBS-GGGEEE-SSBSBEEEE-S-EEEE--SSSTT---SSEEEEEEEEE-SSEEEEEEEEEE--PPPTTTS-TTSBGGGEEEEEEEEESS--SS-EEEEEETT-GGG-EEEE----TTTSS---SSEEEEEEEGGGT---SBHHHHHTT---EEEEEEEE-SSS-EEEEEEEEEEEEEE-

CATH classification: 2.60.40.10

B-factor: mean 26.64, std 12.81, range [10.38, 93.97]

Organism: Bacteroides ovatus (strain ATCC 8483 / DSM 1896 / JCM 5824 / BCRC 10623 / CCUG 4943 / NCTC 11153) (NCBI:txid411476)

Nearest PDB structures (foldseek):
  5e7h-assembly1_A  TM=1.004E+00  e=4.209E-55  Bacteroides ovatus ATCC 8483
  5e7g-assembly1_A  TM=1.000E+00  e=1.046E-49  Bacteroides ovatus ATCC 8483
  7k44-assembly1_A  TM=9.669E-01  e=8.765E-33  Bacteroides uniformis ATCC 8492
  3orj-assembly1_A  TM=7.384E-01  e=2.197E-14  Bacteroides ovatus ATCC 8483
  7zv9-assembly3_F  TM=1.751E-01  e=1.666E+00  Homo sapiens